Protein AF-L0E2D3-F1 (afdb_monomer_lite)

Organism: Thioalkalivibrio nitratireducens (strain DSM 14787 / UNIQEM 213 / ALEN2) (NCBI:txid1255043)

Foldseek 3Di:
DDKDFADQPDWWWWAAPQRKIKIAGDDLNPFFIWIFDCQPPQTDTHTDACPDPVVVVVSCCVPPVVNIDIDDPVVVVSGDDDDRIDDPVRGYPSPPPPPFAFCVVQVLLVVCQVVDDQVAQKKKWKWKDQQVPPPRPPPAQTEGDAMDSDPVVNVVVQVVQVVDPRMGIDIDIWGWHADPRTIDTPPPPDDPRYNDDPCNRSVRVSVVSD

Secondary structure (DSSP, 8-state):
---EEPP-SSEEEEE-TTS-EEEEESGGGSSEEEEES-GGGT---EEEPTTSHHHHHHHHHHHTS--SEEPPHHHHTTSPPPPSEE-TTTS-TTTS----EEGGG-HHHHHHHHHS-TT-EEEEEEEEEETTTTTSS-S-SEEEEEEESSHHHHHHHHHHHHHSTTEEEEEEEEEEEEETTEEE-TT----TTEE--HHHHHHHHHHHH-

pLDDT: mean 80.76, std 13.63, range [39.62, 96.81]

Radius of gyration: 20.55 Å; chains: 1; bounding box: 47×42×57 Å

Sequence (210 aa):
MSTGRLDLTDVEYWESDGGTIYACVGPKASDAMLRLSRAESGGAWEWLPLDGSVWNAAHQAMYRNDRWDQLEPERIAAFPPLPEQVSAGQRSAALRRREPMFASRFPLLAEQIRTGPATGLPVFAVLHEDTYESALGDGKFAYLHAVFLDPADAEKECARLSEAQWSRGHLRRMSVALERGQLLVPDHEREWFDRVTVEGVVGQLEKQLA

Structure (mmCIF, N/CA/C/O backbone):
data_AF-L0E2D3-F1
#
_entry.id   AF-L0E2D3-F1
#
loop_
_atom_site.group_PDB
_atom_site.id
_atom_site.type_symbol
_atom_site.label_atom_id
_atom_site.label_alt_id
_atom_site.label_comp_id
_atom_site.label_asym_id
_atom_site.label_entity_id
_atom_site.label_seq_id
_atom_site.pdbx_PDB_ins_code
_atom_site.Cartn_x
_atom_site.Cartn_y
_atom_site.Cartn_z
_atom_site.occupancy
_atom_site.B_iso_or_equiv
_atom_site.auth_seq_id
_atom_site.auth_comp_id
_atom_site.auth_asym_id
_atom_site.auth_atom_id
_atom_site.pdbx_PDB_model_num
ATOM 1 N N . MET A 1 1 ? 1.132 -25.496 -9.730 1.00 39.62 1 MET A N 1
ATOM 2 C CA . MET A 1 1 ? 1.493 -24.062 -9.664 1.00 39.62 1 MET A CA 1
ATOM 3 C C . MET A 1 1 ? 0.929 -23.404 -10.913 1.00 39.62 1 MET A C 1
ATOM 5 O O . MET A 1 1 ? 1.273 -23.849 -11.997 1.00 39.62 1 MET A O 1
ATOM 9 N N . SER A 1 2 ? -0.006 -22.458 -10.787 1.00 40.53 2 SER A N 1
ATOM 10 C CA . SER A 1 2 ? -0.650 -21.843 -11.958 1.00 40.53 2 SER A CA 1
ATOM 11 C C . SER A 1 2 ? 0.274 -20.782 -12.549 1.00 40.53 2 SER A C 1
ATOM 13 O O . SER A 1 2 ? 0.439 -19.712 -11.967 1.00 40.53 2 SER A O 1
ATOM 15 N N . THR A 1 3 ? 0.859 -21.063 -13.710 1.00 50.31 3 THR A N 1
ATOM 16 C CA . THR A 1 3 ? 1.264 -20.011 -14.647 1.00 50.31 3 THR A CA 1
ATOM 17 C C . THR A 1 3 ? 0.010 -19.249 -15.055 1.00 50.31 3 THR A C 1
ATOM 19 O O . THR A 1 3 ? -1.079 -19.829 -15.118 1.00 50.31 3 THR A O 1
ATOM 22 N N . GLY A 1 4 ? 0.117 -17.960 -15.334 1.00 58.72 4 GLY A N 1
ATOM 23 C CA . GLY A 1 4 ? -0.973 -17.307 -16.034 1.00 58.72 4 GLY A CA 1
ATOM 24 C C . GLY A 1 4 ? -0.481 -16.160 -16.885 1.00 58.72 4 GLY A C 1
ATOM 25 O O . GLY A 1 4 ? 0.572 -15.581 -16.620 1.00 58.72 4 GLY A O 1
ATOM 26 N N . ARG A 1 5 ? -1.237 -15.934 -17.951 1.00 66.25 5 ARG A N 1
ATOM 27 C CA . ARG A 1 5 ? -0.901 -15.041 -19.051 1.00 66.25 5 ARG A CA 1
ATOM 28 C C . ARG A 1 5 ? -1.086 -13.591 -18.615 1.00 66.25 5 ARG A C 1
ATOM 30 O O . ARG A 1 5 ? -2.003 -13.322 -17.835 1.00 66.25 5 ARG A O 1
ATOM 37 N N . LEU A 1 6 ? -0.212 -12.704 -19.076 1.00 66.31 6 LEU A N 1
ATOM 38 C CA . LEU A 1 6 ? -0.463 -11.268 -18.990 1.00 66.31 6 LEU A CA 1
ATOM 39 C C . LEU A 1 6 ? -1.368 -10.827 -20.122 1.00 66.31 6 LEU A C 1
ATOM 41 O O . LEU A 1 6 ? -1.321 -11.389 -21.219 1.00 66.31 6 LEU A O 1
ATOM 45 N N . ASP A 1 7 ? -2.150 -9.801 -19.833 1.00 71.81 7 ASP A N 1
ATOM 46 C CA . ASP A 1 7 ? -2.739 -8.988 -20.874 1.00 71.81 7 ASP A CA 1
ATOM 47 C C . ASP A 1 7 ? -1.687 -7.974 -21.337 1.00 71.81 7 ASP A C 1
ATOM 49 O O . ASP A 1 7 ? -1.194 -7.182 -20.539 1.00 71.81 7 ASP A O 1
ATOM 53 N N . LEU A 1 8 ? -1.274 -8.064 -22.600 1.00 78.00 8 LEU A N 1
ATOM 54 C CA . LEU A 1 8 ? -0.255 -7.190 -23.191 1.00 78.00 8 LEU A CA 1
ATOM 55 C C . LEU A 1 8 ? -0.884 -6.122 -24.097 1.00 78.00 8 LEU A C 1
ATOM 57 O O . LEU A 1 8 ? -0.193 -5.547 -24.934 1.00 78.00 8 LEU A O 1
ATOM 61 N N . THR A 1 9 ? -2.191 -5.873 -23.977 1.00 74.12 9 THR A N 1
ATOM 62 C CA . THR A 1 9 ? -2.861 -4.817 -24.750 1.00 74.12 9 THR A CA 1
ATOM 63 C C . THR A 1 9 ? -2.530 -3.412 -24.263 1.00 74.12 9 THR A C 1
ATOM 65 O O . THR A 1 9 ? -2.675 -2.469 -25.034 1.00 74.12 9 THR A O 1
ATOM 68 N N . ASP A 1 10 ? -2.110 -3.274 -23.005 1.00 81.19 10 ASP A N 1
ATOM 69 C CA . ASP A 1 10 ? -1.779 -1.997 -22.373 1.00 81.19 10 ASP A CA 1
ATOM 70 C C . ASP A 1 10 ? -0.350 -2.058 -21.826 1.00 81.19 10 ASP A C 1
ATOM 72 O O . ASP A 1 10 ? -0.099 -2.584 -20.736 1.00 81.19 10 ASP A O 1
ATOM 76 N N . VAL A 1 11 ? 0.605 -1.617 -22.649 1.00 89.06 11 VAL A N 1
ATOM 77 C CA . VAL A 1 11 ? 2.029 -1.618 -22.311 1.00 89.06 11 VAL A CA 1
ATOM 78 C C . VAL A 1 11 ? 2.640 -0.263 -22.628 1.00 89.06 11 VAL A C 1
ATOM 80 O O . VAL A 1 11 ? 2.665 0.173 -23.779 1.00 89.06 11 VAL A O 1
ATOM 83 N N . GLU A 1 12 ? 3.202 0.364 -21.604 1.00 93.25 12 GLU A N 1
ATOM 84 C CA . GLU A 1 12 ? 4.010 1.572 -21.727 1.00 93.25 12 GLU A CA 1
ATOM 85 C C . GLU A 1 12 ? 5.496 1.204 -21.699 1.00 93.25 12 GLU A C 1
ATOM 87 O O . GLU A 1 12 ? 5.911 0.300 -20.969 1.00 93.25 12 GLU A O 1
ATOM 92 N N . TYR A 1 13 ? 6.316 1.924 -22.462 1.00 93.75 13 TYR A N 1
ATOM 93 C CA . TYR A 1 13 ? 7.763 1.737 -22.464 1.00 93.75 13 TYR A CA 1
ATOM 94 C C . TYR A 1 13 ? 8.460 3.023 -22.049 1.00 93.75 13 TYR A C 1
ATOM 96 O O . TYR A 1 13 ? 8.110 4.094 -22.533 1.00 93.75 13 TYR A O 1
ATOM 104 N N . TRP A 1 14 ? 9.465 2.906 -21.189 1.00 94.06 14 TRP A N 1
ATOM 105 C CA . TRP A 1 14 ? 10.195 4.038 -20.619 1.00 94.06 14 TRP A CA 1
ATOM 106 C C . TRP A 1 14 ? 11.699 3.809 -20.731 1.00 94.06 14 TRP A C 1
ATOM 108 O O . TRP A 1 14 ? 12.162 2.672 -20.607 1.00 94.06 14 TRP A O 1
ATOM 118 N N . GLU A 1 15 ? 12.476 4.872 -20.925 1.00 91.69 15 GLU A N 1
ATOM 119 C CA . GLU A 1 15 ? 13.941 4.809 -20.933 1.00 91.69 15 GLU A CA 1
ATOM 120 C C . GLU A 1 15 ? 14.532 5.633 -19.791 1.00 91.69 15 GLU A C 1
ATOM 122 O O . GLU A 1 15 ? 14.288 6.827 -19.669 1.00 91.69 15 GLU A O 1
ATOM 127 N N . SER A 1 16 ? 15.335 4.986 -18.946 1.00 89.62 16 SER A N 1
ATOM 128 C CA . SER A 1 16 ? 16.093 5.698 -17.913 1.00 89.62 16 SER A CA 1
ATOM 129 C C . SER A 1 16 ? 17.251 6.505 -18.494 1.00 89.62 16 SER A C 1
ATOM 131 O O . SER A 1 16 ? 17.821 6.097 -19.503 1.00 89.62 16 SER A O 1
ATOM 133 N N . ASP A 1 17 ? 17.744 7.491 -17.742 1.00 83.44 17 ASP A N 1
ATOM 134 C CA . ASP A 1 17 ? 18.978 8.249 -18.038 1.00 83.44 17 ASP A CA 1
ATOM 135 C C . ASP A 1 17 ? 20.208 7.364 -18.339 1.00 83.44 17 ASP A C 1
ATOM 137 O O . ASP A 1 17 ? 21.146 7.773 -19.019 1.00 83.44 17 ASP A O 1
ATOM 141 N N . GLY A 1 18 ? 20.222 6.133 -17.814 1.00 83.06 18 GLY A N 1
ATOM 142 C CA . GLY A 1 18 ? 21.276 5.141 -18.036 1.00 83.06 18 GLY A CA 1
ATOM 143 C C . GLY A 1 18 ? 21.071 4.235 -19.256 1.00 83.06 18 GLY A C 1
ATOM 144 O O . GLY A 1 18 ? 21.786 3.241 -19.380 1.00 83.06 18 GLY A O 1
ATOM 145 N N . GLY A 1 19 ? 20.069 4.496 -20.104 1.00 86.19 19 GLY A N 1
ATOM 146 C CA . GLY A 1 19 ? 19.747 3.695 -21.295 1.00 86.19 19 GLY A CA 1
ATOM 147 C C . GLY A 1 19 ? 19.124 2.323 -21.002 1.00 86.19 19 GLY A C 1
ATOM 148 O O . GLY A 1 19 ? 19.114 1.438 -21.858 1.00 86.19 19 GLY A O 1
ATOM 149 N N . THR A 1 20 ? 18.648 2.088 -19.773 1.00 90.44 20 THR A N 1
ATOM 150 C CA . THR A 1 20 ? 17.832 0.902 -19.459 1.00 90.44 20 THR A CA 1
ATOM 151 C C . THR A 1 20 ? 16.396 1.140 -19.897 1.00 90.44 20 THR A C 1
ATOM 153 O O . THR A 1 20 ? 15.811 2.165 -19.547 1.00 90.44 20 THR A O 1
ATOM 156 N N . ILE A 1 21 ? 15.831 0.169 -20.612 1.00 92.88 21 ILE A N 1
ATOM 157 C CA . ILE A 1 21 ? 14.441 0.208 -21.063 1.00 92.88 21 ILE A CA 1
ATOM 158 C C . ILE A 1 21 ? 13.569 -0.532 -20.055 1.00 92.88 21 ILE A C 1
ATOM 160 O O . ILE A 1 21 ? 13.944 -1.606 -19.579 1.00 92.88 21 ILE A O 1
ATOM 164 N N . TYR A 1 22 ? 12.399 0.016 -19.758 1.00 93.44 22 TYR A N 1
ATOM 165 C CA . TYR A 1 22 ? 11.385 -0.602 -18.919 1.00 93.44 22 TYR A CA 1
ATOM 166 C C . TYR A 1 22 ? 10.111 -0.806 -19.724 1.00 93.44 22 TYR A C 1
ATOM 168 O O . TYR A 1 22 ? 9.706 0.084 -20.461 1.00 93.44 22 TYR A O 1
ATOM 176 N N . ALA A 1 23 ? 9.492 -1.972 -19.573 1.00 92.75 23 ALA A N 1
ATOM 177 C CA . ALA A 1 23 ? 8.154 -2.260 -20.065 1.00 92.75 23 ALA A CA 1
ATOM 178 C C . ALA A 1 23 ? 7.202 -2.361 -18.873 1.00 92.75 23 ALA A C 1
ATOM 180 O O . ALA A 1 23 ? 7.420 -3.165 -17.962 1.00 92.75 23 ALA A O 1
ATOM 181 N N . CYS A 1 24 ? 6.161 -1.543 -18.884 1.00 90.69 24 CYS A N 1
ATOM 182 C CA . CYS A 1 24 ? 5.185 -1.371 -17.821 1.00 90.69 24 CYS A CA 1
ATOM 183 C C . CYS A 1 24 ? 3.845 -1.914 -18.306 1.00 90.69 24 CYS A C 1
ATOM 185 O O . CYS A 1 24 ? 3.266 -1.369 -19.238 1.00 90.69 24 CYS A O 1
ATOM 187 N N . VAL A 1 25 ? 3.380 -3.007 -17.704 1.00 85.38 25 VAL A N 1
ATOM 188 C CA . VAL A 1 25 ? 2.164 -3.711 -18.125 1.00 85.38 25 VAL A CA 1
ATOM 189 C C . VAL A 1 25 ? 1.000 -3.321 -17.222 1.00 85.38 25 VAL A C 1
ATOM 191 O O . VAL A 1 25 ? 1.120 -3.372 -15.989 1.00 85.38 25 VAL A O 1
ATOM 194 N N . GLY A 1 26 ? -0.115 -2.964 -17.855 1.00 78.06 26 GLY A N 1
ATOM 195 C CA . GLY A 1 26 ? -1.313 -2.449 -17.209 1.00 78.06 26 GLY A CA 1
ATOM 196 C C . GLY A 1 26 ? -1.132 -1.019 -16.684 1.00 78.06 26 GLY A C 1
ATOM 197 O O . GLY A 1 26 ? -0.015 -0.484 -16.669 1.00 78.06 26 GLY A O 1
ATOM 198 N N . PRO A 1 27 ? -2.211 -0.396 -16.178 1.00 76.19 27 PRO A N 1
ATOM 199 C CA . PRO A 1 27 ? -2.188 0.994 -15.743 1.00 76.19 27 PRO A CA 1
ATOM 200 C C . PRO A 1 27 ? -1.066 1.249 -14.734 1.00 76.19 27 PRO A C 1
ATOM 202 O O . PRO A 1 27 ? -1.056 0.660 -13.646 1.00 76.19 27 PRO A O 1
ATOM 205 N N . LYS A 1 28 ? -0.110 2.110 -15.107 1.00 78.56 28 LYS A N 1
ATOM 206 C CA . LYS A 1 28 ? 1.065 2.479 -14.298 1.00 78.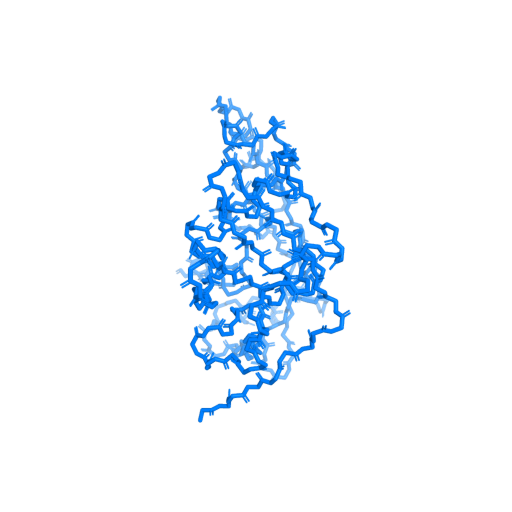56 28 LYS A CA 1
ATOM 207 C C . LYS A 1 28 ? 1.857 1.281 -13.750 1.00 78.56 28 LYS A C 1
ATOM 209 O O . LYS A 1 28 ? 2.263 1.291 -12.582 1.00 78.56 28 LYS A O 1
ATOM 214 N N . ALA A 1 29 ? 2.053 0.246 -14.569 1.00 82.12 29 ALA A N 1
ATOM 215 C CA . ALA A 1 29 ? 2.789 -0.976 -14.224 1.00 82.12 29 ALA A CA 1
ATOM 216 C C . ALA A 1 29 ? 2.180 -1.801 -13.068 1.00 82.12 29 ALA A C 1
ATOM 218 O O . ALA A 1 29 ? 2.903 -2.496 -12.345 1.00 82.12 29 ALA A O 1
ATOM 219 N N . SER A 1 30 ? 0.864 -1.701 -12.854 1.00 74.25 30 SER A N 1
ATOM 220 C CA . SER A 1 30 ? 0.158 -2.394 -11.763 1.00 74.25 30 SER A CA 1
ATOM 221 C C . SER A 1 30 ? 0.176 -3.921 -11.891 1.00 74.25 30 SER A C 1
ATOM 223 O O . SER A 1 30 ? 0.206 -4.620 -10.870 1.00 74.25 30 SER A O 1
ATOM 225 N N . ASP A 1 31 ? 0.225 -4.442 -13.118 1.00 74.12 31 ASP A N 1
ATOM 226 C CA . ASP A 1 31 ? 0.276 -5.882 -13.366 1.00 74.12 31 ASP A CA 1
ATOM 227 C C . ASP A 1 31 ? 1.711 -6.405 -13.370 1.00 74.12 31 ASP A C 1
ATOM 229 O O . ASP A 1 31 ? 2.000 -7.456 -12.782 1.00 74.12 31 ASP A O 1
ATOM 233 N N . ALA A 1 32 ? 2.621 -5.667 -14.012 1.00 80.94 32 ALA A N 1
ATOM 234 C CA . ALA A 1 32 ? 4.025 -6.032 -14.106 1.00 80.94 32 ALA A CA 1
ATOM 235 C C . ALA A 1 32 ? 4.939 -4.884 -14.553 1.00 80.94 32 ALA A C 1
ATOM 237 O O . ALA A 1 32 ? 4.528 -3.964 -15.254 1.00 80.94 32 ALA A O 1
ATOM 238 N N . MET A 1 33 ? 6.227 -5.015 -14.220 1.00 88.06 33 MET A N 1
ATOM 239 C CA . MET A 1 33 ? 7.303 -4.241 -14.834 1.00 88.06 33 MET A CA 1
ATOM 240 C C . MET A 1 33 ? 8.465 -5.164 -15.198 1.00 88.06 33 MET A C 1
ATOM 242 O O . MET A 1 33 ? 8.859 -6.031 -14.410 1.00 88.06 33 MET A O 1
ATOM 246 N N . LEU A 1 34 ? 9.021 -4.966 -16.386 1.00 90.81 34 LEU A N 1
ATOM 247 C CA . LEU A 1 34 ? 10.195 -5.674 -16.871 1.00 90.81 34 LEU A CA 1
ATOM 248 C C . LEU A 1 34 ? 11.276 -4.663 -17.229 1.00 90.81 34 LEU A C 1
ATOM 250 O O . LEU A 1 34 ? 10.961 -3.577 -17.704 1.00 90.81 34 LEU A O 1
ATOM 254 N N . ARG A 1 35 ? 12.544 -5.028 -17.040 1.00 91.75 35 ARG A N 1
ATOM 255 C CA . ARG A 1 35 ? 13.681 -4.243 -17.525 1.00 91.75 35 ARG A CA 1
ATOM 256 C C . ARG A 1 35 ? 14.421 -4.966 -18.638 1.00 91.75 35 ARG A C 1
ATOM 258 O O . ARG A 1 35 ? 14.541 -6.189 -18.622 1.00 91.75 35 ARG A O 1
ATOM 265 N N . LEU A 1 36 ? 14.981 -4.191 -19.550 1.00 91.44 36 LEU A N 1
ATOM 266 C CA . LEU A 1 36 ? 15.904 -4.632 -20.580 1.00 91.44 36 LEU A CA 1
ATOM 267 C C . LEU A 1 36 ? 17.180 -3.800 -20.451 1.00 91.44 36 LEU A C 1
ATOM 269 O O . LEU A 1 36 ? 17.236 -2.627 -20.827 1.00 91.44 36 LEU A O 1
ATOM 273 N N . SER A 1 37 ? 18.219 -4.409 -19.886 1.00 77.69 37 SER A N 1
ATOM 274 C CA . SER A 1 37 ? 19.542 -3.793 -19.803 1.00 77.69 37 SER A CA 1
ATOM 275 C C . SER A 1 37 ? 20.286 -4.013 -21.124 1.00 77.69 37 SER A C 1
ATOM 277 O O . SER A 1 37 ? 20.516 -5.156 -21.510 1.00 77.69 37 SER A O 1
ATOM 279 N N . ARG A 1 38 ? 20.685 -2.918 -21.791 1.00 67.25 38 ARG A N 1
ATOM 280 C CA . ARG A 1 38 ? 21.387 -2.892 -23.096 1.00 67.25 38 ARG A CA 1
ATOM 281 C C . ARG A 1 38 ? 20.563 -3.459 -24.261 1.00 67.25 38 ARG A C 1
ATOM 283 O O . ARG A 1 38 ? 20.853 -4.532 -24.791 1.00 67.25 38 ARG A O 1
ATOM 290 N N . ALA A 1 39 ? 19.564 -2.688 -24.693 1.00 58.84 39 ALA A N 1
ATOM 291 C CA . ALA A 1 39 ? 18.700 -3.028 -25.826 1.00 58.84 39 ALA A CA 1
ATOM 292 C C . ALA A 1 39 ? 19.471 -3.306 -27.137 1.00 58.84 39 ALA A C 1
ATOM 294 O O . ALA A 1 39 ? 19.071 -4.170 -27.910 1.00 58.84 39 ALA A O 1
ATOM 295 N N . GLU A 1 40 ? 20.619 -2.655 -27.355 1.00 57.62 40 GLU A N 1
ATOM 296 C CA . GLU A 1 40 ? 21.405 -2.768 -28.595 1.00 57.62 40 GLU A CA 1
ATOM 297 C C . GLU A 1 40 ? 22.174 -4.096 -28.756 1.00 57.62 40 GLU A C 1
ATOM 299 O O . GLU A 1 40 ? 22.704 -4.372 -29.828 1.00 57.62 40 GLU A O 1
ATOM 304 N N . SER A 1 41 ? 22.265 -4.936 -27.713 1.00 54.47 41 SER A N 1
ATOM 305 C CA . SER A 1 41 ? 23.123 -6.140 -27.710 1.00 54.47 41 SER A CA 1
ATOM 306 C C . SER A 1 41 ? 22.366 -7.474 -27.672 1.00 54.47 41 SER A C 1
ATOM 308 O O . SER A 1 41 ? 22.974 -8.503 -27.382 1.00 54.47 41 SER A O 1
ATOM 310 N N . GLY A 1 42 ? 21.052 -7.481 -27.922 1.00 61.88 42 GLY A N 1
ATOM 311 C CA . GLY A 1 42 ? 20.240 -8.702 -27.814 1.00 61.88 42 GLY A CA 1
ATOM 312 C C . GLY A 1 42 ? 19.952 -9.117 -26.366 1.00 61.88 42 GLY A C 1
ATOM 313 O O . GLY A 1 42 ? 19.945 -10.307 -26.051 1.00 61.88 42 GLY A O 1
ATOM 314 N N . GLY A 1 43 ? 19.758 -8.139 -25.473 1.00 72.44 43 GLY A N 1
ATOM 315 C CA . GLY A 1 43 ? 19.373 -8.385 -24.082 1.00 72.44 43 GLY A CA 1
ATOM 316 C C . GLY A 1 43 ? 18.047 -9.147 -23.954 1.00 72.44 43 GLY A C 1
ATOM 317 O O . GLY A 1 43 ? 17.235 -9.174 -24.876 1.00 72.44 43 GLY A O 1
ATOM 318 N N . ALA A 1 44 ? 17.816 -9.758 -22.793 1.00 84.00 44 ALA A N 1
ATOM 319 C CA . ALA A 1 44 ? 16.553 -10.414 -22.461 1.00 84.00 44 ALA A CA 1
ATOM 320 C C . ALA A 1 44 ? 15.768 -9.579 -21.445 1.00 84.00 44 ALA A C 1
ATOM 322 O O . ALA A 1 44 ? 16.359 -8.927 -20.583 1.00 84.00 44 ALA A O 1
ATOM 323 N N . TRP A 1 45 ? 14.439 -9.634 -21.529 1.00 88.50 45 TRP A N 1
ATOM 324 C CA . TRP A 1 45 ? 13.568 -9.032 -20.526 1.00 88.50 45 TRP A CA 1
ATOM 325 C C . TRP A 1 45 ? 13.732 -9.727 -19.174 1.00 88.50 45 TRP A C 1
ATOM 327 O O . TRP A 1 45 ? 13.588 -10.945 -19.060 1.00 88.50 45 TRP A O 1
ATOM 337 N N . GLU A 1 46 ? 13.986 -8.933 -18.139 1.00 87.94 46 GLU A N 1
ATOM 338 C CA . GLU A 1 46 ? 14.064 -9.375 -16.753 1.00 87.94 46 GLU A CA 1
ATOM 339 C C . GLU A 1 46 ? 12.873 -8.836 -15.962 1.00 87.94 46 GLU A C 1
ATOM 341 O O . GLU A 1 46 ? 12.578 -7.642 -15.984 1.00 87.94 46 GLU A O 1
ATOM 346 N N . TRP A 1 47 ? 12.206 -9.717 -15.224 1.00 85.00 47 TRP A N 1
ATOM 347 C CA . TRP A 1 47 ? 11.095 -9.350 -14.353 1.00 85.00 47 TRP A CA 1
ATOM 348 C C . TRP A 1 47 ? 11.570 -8.582 -13.128 1.00 85.00 47 TRP A C 1
ATOM 350 O O . TRP A 1 47 ? 12.457 -9.046 -12.409 1.00 85.00 47 TRP A O 1
ATOM 360 N N . LEU A 1 48 ? 10.907 -7.467 -12.835 1.00 83.25 48 LEU A N 1
ATOM 361 C CA . LEU A 1 48 ? 11.122 -6.728 -11.601 1.00 83.25 48 LEU A CA 1
ATOM 362 C C . LEU A 1 48 ? 10.052 -7.101 -10.565 1.00 83.25 48 LEU A C 1
ATOM 364 O O . LEU A 1 48 ? 8.861 -6.928 -10.831 1.00 83.25 48 LEU A O 1
ATOM 368 N N . PRO A 1 49 ? 10.443 -7.590 -9.373 1.00 74.94 49 PRO A N 1
ATOM 369 C CA . PRO A 1 49 ? 9.503 -7.796 -8.276 1.00 74.94 49 PRO A CA 1
ATOM 370 C C . PRO A 1 49 ? 8.843 -6.470 -7.879 1.00 74.94 49 PRO A C 1
ATOM 372 O O . PRO A 1 49 ? 9.556 -5.507 -7.609 1.00 74.94 49 PRO A O 1
ATOM 375 N N . LEU A 1 50 ? 7.505 -6.414 -7.810 1.00 70.31 50 LEU A N 1
ATOM 376 C CA . LEU A 1 50 ? 6.751 -5.186 -7.478 1.00 70.31 50 LEU A CA 1
ATOM 377 C C . LEU A 1 50 ? 7.083 -4.599 -6.089 1.00 70.31 50 LEU A C 1
ATOM 379 O O . LEU A 1 50 ? 6.851 -3.423 -5.817 1.00 70.31 50 LEU A O 1
ATOM 383 N N . ASP A 1 51 ? 7.596 -5.421 -5.180 1.00 64.38 51 ASP A N 1
ATOM 384 C CA . ASP A 1 51 ? 8.074 -5.043 -3.849 1.00 64.38 51 ASP A CA 1
ATOM 385 C C . ASP A 1 51 ? 9.597 -4.834 -3.788 1.00 64.38 51 ASP A C 1
ATOM 387 O O . ASP A 1 51 ? 10.135 -4.471 -2.742 1.00 64.38 51 ASP A O 1
ATOM 391 N N . GLY A 1 52 ? 10.297 -5.023 -4.906 1.00 67.31 52 GLY A N 1
ATOM 392 C CA . GLY A 1 52 ? 11.735 -4.838 -5.012 1.00 67.31 52 GLY A CA 1
ATOM 393 C C . GLY A 1 52 ? 12.138 -3.365 -5.051 1.00 67.31 52 GLY A C 1
ATOM 394 O O . GLY A 1 52 ? 11.458 -2.519 -5.636 1.00 67.31 52 GLY A O 1
ATOM 395 N N . SER A 1 53 ? 13.310 -3.061 -4.490 1.00 73.25 53 SER A N 1
ATOM 396 C CA . SER A 1 53 ? 13.882 -1.708 -4.485 1.00 73.25 53 SER A CA 1
ATOM 397 C C . SER A 1 53 ? 14.056 -1.127 -5.894 1.00 73.25 53 SER A C 1
ATOM 399 O O . SER A 1 53 ? 13.802 0.056 -6.103 1.00 73.25 53 SER A O 1
ATOM 401 N N . VAL A 1 54 ? 14.424 -1.961 -6.874 1.00 81.56 54 VAL A N 1
ATOM 402 C CA . VAL A 1 54 ? 14.594 -1.549 -8.279 1.00 81.56 54 VAL A CA 1
ATOM 403 C C . VAL A 1 54 ? 13.263 -1.161 -8.918 1.00 81.56 54 VAL A C 1
ATOM 405 O O . VAL A 1 54 ? 13.190 -0.125 -9.572 1.00 81.56 54 VAL A O 1
ATOM 408 N N . TRP A 1 55 ? 12.209 -1.957 -8.706 1.00 86.06 55 TRP A N 1
ATOM 409 C CA . TRP A 1 55 ? 10.868 -1.626 -9.192 1.00 86.06 55 TRP A CA 1
ATOM 410 C C . TRP A 1 55 ? 10.401 -0.302 -8.600 1.00 86.06 55 TRP A C 1
ATOM 412 O O . TRP A 1 55 ? 9.942 0.570 -9.326 1.00 86.06 55 TRP A O 1
ATOM 422 N N . ASN A 1 56 ? 10.589 -0.122 -7.289 1.00 79.12 56 ASN A N 1
ATOM 423 C CA . ASN A 1 56 ? 10.165 1.086 -6.594 1.00 79.12 56 ASN A CA 1
ATOM 424 C C . ASN A 1 56 ? 10.895 2.332 -7.113 1.00 79.12 56 ASN A C 1
ATOM 426 O O . ASN A 1 56 ? 10.253 3.338 -7.396 1.00 79.12 56 ASN A O 1
ATOM 430 N N . ALA A 1 57 ? 12.215 2.251 -7.295 1.00 81.31 57 ALA A N 1
ATOM 431 C CA . ALA A 1 57 ? 13.005 3.351 -7.841 1.00 81.31 57 ALA A CA 1
ATOM 432 C C . ALA A 1 57 ? 12.591 3.705 -9.280 1.00 81.31 57 ALA A C 1
ATOM 434 O O . ALA A 1 57 ? 12.432 4.880 -9.605 1.00 81.31 57 ALA A O 1
ATOM 435 N N . ALA A 1 58 ? 12.376 2.696 -10.129 1.00 87.00 58 ALA A N 1
ATOM 436 C CA . ALA A 1 58 ? 11.946 2.883 -11.511 1.00 87.00 58 ALA A CA 1
ATOM 437 C C . ALA A 1 58 ? 10.529 3.481 -11.592 1.00 87.00 58 ALA A C 1
ATOM 439 O O . ALA A 1 58 ? 10.310 4.471 -12.284 1.00 87.00 58 ALA A O 1
ATOM 440 N N . HIS A 1 59 ? 9.587 2.942 -10.813 1.00 86.31 59 HIS A N 1
ATOM 441 C CA . HIS A 1 59 ? 8.208 3.432 -10.728 1.00 86.31 59 HIS A CA 1
ATOM 442 C C . HIS A 1 59 ? 8.145 4.893 -10.267 1.00 86.31 59 HIS A C 1
ATOM 444 O O . HIS A 1 59 ? 7.426 5.702 -10.851 1.00 86.31 59 HIS A O 1
ATOM 450 N N . GLN A 1 60 ? 8.961 5.255 -9.271 1.00 78.62 60 GLN A N 1
ATOM 451 C CA . GLN A 1 60 ? 9.111 6.638 -8.814 1.00 78.62 60 GLN A CA 1
ATOM 452 C C . GLN A 1 60 ? 9.695 7.554 -9.897 1.00 78.62 60 GLN A C 1
ATOM 454 O O . GLN A 1 60 ? 9.232 8.682 -10.062 1.00 78.62 60 GLN A O 1
ATOM 459 N N . 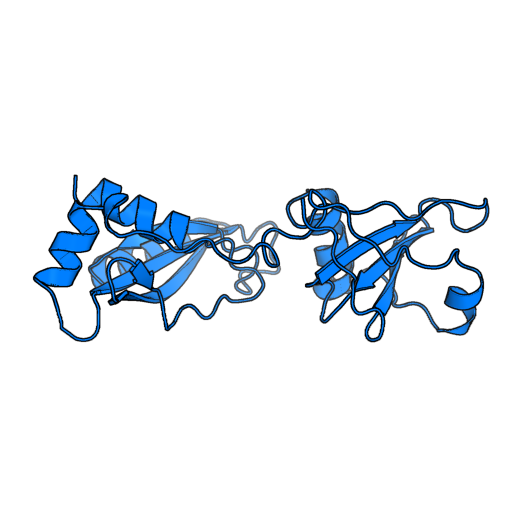ALA A 1 61 ? 10.715 7.102 -10.626 1.00 83.44 61 ALA A N 1
ATOM 460 C CA . ALA A 1 61 ? 11.335 7.910 -11.668 1.00 83.44 61 ALA A CA 1
ATOM 461 C C . ALA A 1 61 ? 10.351 8.248 -12.802 1.00 83.44 61 ALA A C 1
ATOM 463 O O . ALA A 1 61 ? 10.298 9.407 -13.206 1.00 83.44 61 ALA A O 1
ATOM 464 N N . MET A 1 62 ? 9.547 7.273 -13.242 1.00 87.38 62 MET A N 1
ATOM 465 C CA . MET A 1 62 ? 8.583 7.433 -14.340 1.00 87.38 62 MET A CA 1
ATOM 466 C C . MET A 1 62 ? 7.337 8.216 -13.922 1.00 87.38 62 MET A C 1
ATOM 468 O O . MET A 1 62 ? 7.018 9.235 -14.511 1.00 87.38 62 MET A O 1
ATOM 472 N N . TYR A 1 63 ? 6.620 7.749 -12.894 1.00 83.44 63 TYR A N 1
ATOM 473 C CA . TYR A 1 63 ? 5.240 8.188 -12.641 1.00 83.44 63 TYR A CA 1
ATOM 474 C C . TYR A 1 63 ? 5.099 9.270 -11.571 1.00 83.44 63 TYR A C 1
ATOM 476 O O . TYR A 1 63 ? 3.980 9.697 -11.264 1.00 83.44 63 TYR A O 1
ATOM 484 N N . ARG A 1 64 ? 6.203 9.643 -10.920 1.00 72.69 64 ARG A N 1
ATOM 485 C CA . ARG A 1 64 ? 6.205 10.639 -9.841 1.00 72.69 64 ARG A CA 1
ATOM 486 C C . ARG A 1 64 ? 7.116 11.812 -10.144 1.00 72.69 64 ARG A C 1
ATOM 488 O O . ARG A 1 64 ? 6.731 12.944 -9.879 1.00 72.69 64 ARG A O 1
ATOM 495 N N . ASN A 1 65 ? 8.335 11.519 -10.580 1.00 75.56 65 ASN A N 1
ATOM 496 C CA . ASN A 1 65 ? 9.366 12.535 -10.736 1.00 75.56 65 ASN A CA 1
ATOM 497 C C . ASN A 1 65 ? 9.496 13.024 -12.182 1.00 75.56 65 ASN A C 1
ATOM 499 O O . ASN A 1 65 ? 10.329 13.899 -12.410 1.00 75.56 65 ASN A O 1
ATOM 503 N N . ASP A 1 66 ? 8.741 12.430 -13.115 1.00 77.31 66 ASP A N 1
ATOM 504 C CA . ASP A 1 66 ? 8.773 12.706 -14.556 1.00 77.31 66 ASP A CA 1
ATOM 505 C C . ASP A 1 66 ? 10.214 12.795 -15.088 1.00 77.31 66 ASP A C 1
ATOM 507 O O . ASP A 1 66 ? 10.573 13.687 -15.854 1.00 77.31 66 ASP A O 1
ATOM 511 N N . ARG A 1 67 ? 11.087 11.907 -14.589 1.00 76.00 67 ARG A N 1
ATOM 512 C CA . ARG A 1 67 ? 12.525 11.943 -14.898 1.00 76.00 67 ARG A CA 1
ATOM 513 C C . ARG A 1 67 ? 12.854 11.311 -16.234 1.00 76.00 67 ARG A C 1
ATOM 515 O O . ARG A 1 67 ? 13.899 11.617 -16.789 1.00 76.00 67 ARG A O 1
ATOM 522 N N . TRP A 1 68 ? 12.028 10.372 -16.668 1.00 84.94 68 TRP A N 1
ATOM 523 C CA . TRP A 1 68 ? 12.291 9.510 -17.809 1.00 84.94 68 TRP A CA 1
ATOM 524 C C . TRP A 1 68 ? 11.231 9.747 -18.864 1.00 84.94 68 TRP A C 1
ATOM 526 O O . TRP A 1 68 ? 10.073 9.969 -18.525 1.00 84.94 68 TRP A O 1
ATOM 536 N N . ASP A 1 69 ? 11.630 9.665 -20.126 1.00 83.56 69 ASP A N 1
ATOM 537 C CA . ASP A 1 69 ? 10.718 9.846 -21.244 1.00 83.56 69 ASP A CA 1
ATOM 538 C C . ASP A 1 69 ? 10.035 8.521 -21.598 1.00 83.56 69 ASP A C 1
ATOM 540 O O . ASP A 1 69 ? 10.648 7.442 -21.589 1.00 83.56 69 ASP A O 1
ATOM 544 N N . GLN A 1 70 ? 8.749 8.614 -21.931 1.00 91.75 70 GLN A N 1
ATOM 545 C CA . GLN A 1 70 ? 8.023 7.512 -22.545 1.00 91.75 70 GLN A CA 1
ATOM 546 C C . GLN A 1 70 ? 8.511 7.339 -23.990 1.00 91.75 70 GLN A C 1
ATOM 548 O O . GLN A 1 70 ? 8.733 8.309 -24.712 1.00 91.75 70 GLN A O 1
ATOM 553 N N . LEU A 1 71 ? 8.706 6.093 -24.412 1.00 90.06 71 LEU A N 1
ATOM 554 C CA . LEU A 1 71 ? 9.236 5.771 -25.730 1.00 90.06 71 LEU A CA 1
ATOM 555 C C . LEU A 1 71 ? 8.143 5.719 -26.794 1.00 90.06 71 LEU A C 1
ATOM 557 O O . LEU A 1 71 ? 7.090 5.113 -26.598 1.00 90.06 71 LEU A O 1
ATOM 561 N N . GLU A 1 72 ? 8.468 6.273 -27.960 1.00 87.19 72 GLU A N 1
ATOM 562 C CA . GLU A 1 72 ? 7.621 6.219 -29.149 1.00 87.19 72 GLU A CA 1
ATOM 563 C C . GLU A 1 72 ? 7.574 4.802 -29.770 1.00 87.19 72 GLU A C 1
ATOM 565 O O . GLU A 1 72 ? 8.579 4.070 -29.729 1.00 87.19 72 GLU A O 1
ATOM 570 N N . PRO A 1 73 ? 6.447 4.408 -30.401 1.00 83.25 73 PRO A N 1
ATOM 571 C CA . PRO A 1 73 ? 6.245 3.087 -31.013 1.00 83.25 73 PRO A CA 1
ATOM 572 C C . PRO A 1 73 ? 7.366 2.623 -31.949 1.00 83.25 73 PRO A C 1
ATOM 574 O O . PRO A 1 73 ? 7.725 1.443 -31.963 1.00 83.25 73 PRO A O 1
ATOM 577 N N . GLU A 1 74 ? 7.959 3.535 -32.717 1.00 83.25 74 GLU A N 1
ATOM 578 C CA . GLU A 1 74 ? 8.996 3.220 -33.701 1.00 83.25 74 GLU A CA 1
ATOM 579 C C . GLU A 1 74 ? 10.278 2.710 -33.038 1.00 83.25 74 GLU A C 1
ATOM 581 O O . GLU A 1 74 ? 10.957 1.840 -33.587 1.00 83.25 74 GLU A O 1
ATOM 586 N N . ARG A 1 75 ? 10.603 3.210 -31.839 1.00 82.12 75 ARG A N 1
ATOM 587 C CA . ARG A 1 75 ? 11.756 2.725 -31.069 1.00 82.12 75 ARG A CA 1
ATOM 588 C C . ARG A 1 75 ? 11.495 1.363 -30.444 1.00 82.12 75 ARG A C 1
ATOM 590 O O . ARG A 1 75 ? 12.421 0.564 -30.322 1.00 82.12 75 ARG A O 1
ATOM 597 N N . ILE A 1 76 ? 10.242 1.090 -30.091 1.00 83.88 76 ILE A N 1
ATOM 598 C CA . ILE A 1 76 ? 9.827 -0.159 -29.448 1.00 83.88 76 ILE A CA 1
ATOM 599 C C . ILE A 1 76 ? 9.964 -1.351 -30.403 1.00 83.88 76 ILE A C 1
ATOM 601 O O . ILE A 1 76 ? 10.331 -2.444 -29.972 1.00 83.88 76 ILE A O 1
ATOM 605 N N . ALA A 1 77 ? 9.750 -1.146 -31.707 1.00 81.50 77 ALA A N 1
ATOM 606 C CA . ALA A 1 77 ? 9.813 -2.204 -32.720 1.00 81.50 77 ALA A CA 1
ATOM 607 C C . ALA A 1 77 ? 11.174 -2.929 -32.806 1.00 81.50 77 ALA A C 1
ATOM 609 O O . ALA A 1 77 ? 11.243 -4.045 -33.319 1.00 81.50 77 ALA A O 1
ATOM 610 N N . ALA A 1 78 ? 12.251 -2.312 -32.309 1.00 82.50 78 ALA A N 1
ATOM 611 C CA . ALA A 1 78 ? 13.591 -2.897 -32.288 1.00 82.50 78 ALA A CA 1
ATOM 612 C C . ALA A 1 78 ? 13.848 -3.819 -31.078 1.00 82.50 78 ALA A C 1
ATOM 614 O O . ALA A 1 78 ? 14.874 -4.500 -31.035 1.00 82.50 78 ALA A O 1
ATOM 615 N N . PHE A 1 79 ? 12.958 -3.835 -30.083 1.00 86.50 79 PHE A N 1
ATOM 616 C CA . PHE A 1 79 ? 13.151 -4.598 -28.852 1.00 86.50 79 PHE A CA 1
ATOM 617 C C . PHE A 1 79 ? 12.705 -6.059 -28.995 1.00 86.50 79 PHE A C 1
ATOM 619 O O . PHE A 1 79 ? 11.823 -6.376 -29.797 1.00 86.50 79 PHE A O 1
ATOM 626 N N . PRO A 1 80 ? 13.287 -6.981 -28.203 1.00 88.50 80 PRO A N 1
ATOM 627 C CA . PRO A 1 80 ? 12.784 -8.347 -28.127 1.00 88.50 80 PRO A CA 1
ATOM 628 C C . PRO A 1 80 ? 11.306 -8.360 -27.694 1.00 88.50 80 PRO A C 1
ATOM 630 O O . PRO A 1 80 ? 10.890 -7.503 -26.908 1.00 88.50 80 PRO A O 1
ATOM 633 N N . PRO 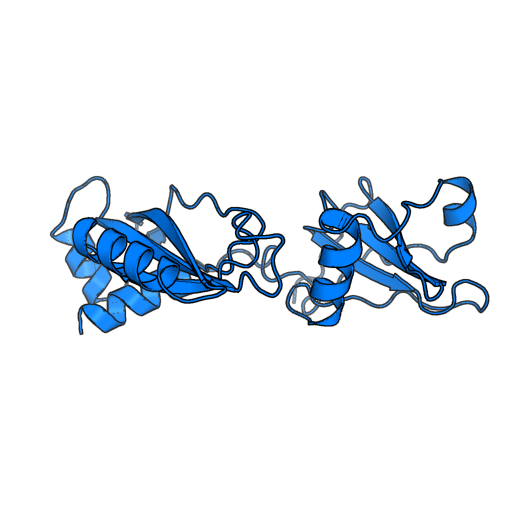A 1 81 ? 10.504 -9.340 -28.147 1.00 87.38 81 PRO A N 1
ATOM 634 C CA . PRO A 1 81 ? 9.112 -9.453 -27.727 1.00 87.38 81 PRO A CA 1
ATOM 635 C C . PRO A 1 81 ? 9.017 -9.680 -26.216 1.00 87.38 81 PRO A C 1
ATOM 637 O O . PRO A 1 81 ? 9.863 -10.354 -25.617 1.00 87.38 81 PRO A O 1
ATOM 640 N N . LEU A 1 82 ? 7.971 -9.132 -25.597 1.00 86.62 82 LEU A N 1
ATOM 641 C CA . LEU A 1 82 ? 7.729 -9.348 -24.177 1.00 86.62 82 LEU A CA 1
ATOM 642 C C . LEU A 1 82 ? 7.363 -10.812 -23.897 1.00 86.62 82 LEU A C 1
ATOM 644 O O . LEU A 1 82 ? 6.611 -11.425 -24.659 1.00 86.62 82 LEU A O 1
ATOM 648 N N . PRO A 1 83 ? 7.853 -11.390 -22.790 1.00 83.56 83 PRO A N 1
ATOM 649 C CA . PRO A 1 83 ? 7.425 -12.712 -22.363 1.00 83.56 83 PRO A CA 1
ATOM 650 C C . PRO A 1 83 ? 5.944 -12.697 -21.946 1.00 83.56 83 PRO A C 1
ATOM 652 O O . PRO A 1 83 ? 5.561 -12.029 -20.990 1.00 83.56 83 PRO A O 1
ATOM 655 N N . GLU A 1 84 ? 5.108 -13.493 -22.619 1.00 75.94 84 GLU A N 1
ATOM 656 C CA . GLU A 1 84 ? 3.668 -13.609 -22.309 1.00 75.94 84 GLU A CA 1
ATOM 657 C C . GLU A 1 84 ? 3.373 -14.362 -20.999 1.00 75.94 84 GLU A C 1
ATOM 659 O O . GLU A 1 84 ? 2.255 -14.320 -20.471 1.00 75.94 84 GLU A O 1
ATOM 664 N N . GLN A 1 85 ? 4.358 -15.108 -20.494 1.00 70.00 85 GLN A N 1
ATOM 665 C CA . GLN A 1 85 ? 4.229 -15.940 -19.304 1.00 70.00 85 GLN A CA 1
ATOM 666 C C . GLN A 1 85 ? 5.008 -15.344 -18.139 1.00 70.00 85 GLN A C 1
ATOM 668 O O . GLN A 1 85 ? 6.224 -15.173 -18.202 1.00 70.00 85 GLN A O 1
ATOM 673 N N . VAL A 1 86 ? 4.299 -15.125 -17.036 1.00 65.12 86 VAL A N 1
ATOM 674 C CA . VAL A 1 86 ? 4.895 -14.773 -15.747 1.00 65.12 86 VAL A CA 1
ATOM 675 C C . VAL A 1 86 ? 5.045 -16.050 -14.936 1.00 65.12 86 VAL A C 1
ATOM 677 O O . VAL A 1 86 ? 4.076 -16.807 -14.780 1.00 65.12 86 VAL A O 1
ATOM 680 N N . SER A 1 87 ? 6.234 -16.309 -14.389 1.00 58.06 87 SER A N 1
ATOM 681 C CA . SER A 1 87 ? 6.374 -17.414 -13.439 1.00 58.06 87 SER A CA 1
ATOM 682 C C . SER A 1 87 ? 5.533 -17.132 -12.186 1.00 58.06 87 SER A C 1
ATOM 684 O O . SER A 1 87 ? 5.328 -15.983 -11.791 1.00 58.06 87 SER A O 1
ATOM 686 N N . ALA A 1 88 ? 5.026 -18.178 -11.528 1.00 53.84 88 ALA A N 1
ATOM 687 C CA . ALA A 1 88 ? 4.138 -18.027 -10.369 1.00 53.84 88 ALA A CA 1
ATOM 688 C C . ALA A 1 88 ? 4.764 -17.221 -9.206 1.00 53.84 88 ALA A C 1
ATOM 690 O O . ALA A 1 88 ? 4.032 -16.648 -8.402 1.00 53.84 88 ALA A O 1
ATOM 691 N N . GLY A 1 89 ? 6.101 -17.146 -9.132 1.00 53.44 89 GLY A N 1
ATOM 692 C CA . GLY A 1 89 ? 6.834 -16.329 -8.158 1.00 53.44 89 GLY A CA 1
ATOM 693 C C . GLY A 1 89 ? 6.995 -14.854 -8.548 1.00 53.44 89 GLY A C 1
ATOM 694 O O . GLY A 1 89 ? 7.248 -14.037 -7.672 1.00 53.44 89 GLY A O 1
ATOM 695 N N . GLN A 1 90 ? 6.820 -14.518 -9.830 1.00 56.25 90 GLN A N 1
ATOM 696 C CA . GLN A 1 90 ? 6.958 -13.165 -10.390 1.00 56.25 90 GLN A CA 1
ATOM 697 C C . GLN A 1 90 ? 5.613 -12.445 -10.554 1.00 56.25 90 GLN A C 1
ATOM 699 O O . GLN A 1 90 ? 5.585 -11.237 -10.768 1.00 56.25 90 GLN A O 1
ATOM 704 N N . ARG A 1 91 ? 4.488 -13.164 -10.429 1.00 54.06 91 ARG A N 1
ATOM 705 C CA . ARG A 1 91 ? 3.166 -12.537 -10.315 1.00 54.06 91 ARG A CA 1
ATOM 706 C C . ARG A 1 91 ? 3.122 -11.692 -9.049 1.00 54.06 91 ARG A C 1
ATOM 708 O O . ARG A 1 91 ? 3.448 -12.183 -7.964 1.00 54.06 91 ARG A O 1
ATOM 715 N N . SER A 1 92 ? 2.702 -10.440 -9.204 1.00 51.62 92 SER A N 1
ATOM 716 C CA . SER A 1 92 ? 2.628 -9.489 -8.103 1.00 51.62 92 SER A CA 1
ATOM 717 C C . SER A 1 92 ? 1.824 -10.046 -6.926 1.00 51.62 92 SER A C 1
ATOM 719 O O . SER A 1 92 ? 0.862 -10.798 -7.101 1.00 51.62 92 SER A O 1
ATOM 721 N N . ALA A 1 93 ? 2.176 -9.636 -5.707 1.00 46.56 93 ALA A N 1
ATOM 722 C CA . ALA A 1 93 ? 1.325 -9.864 -4.542 1.00 46.56 93 ALA A CA 1
ATOM 723 C C . ALA A 1 93 ? -0.063 -9.203 -4.698 1.00 46.56 93 ALA A C 1
ATOM 725 O O . ALA A 1 93 ? -1.007 -9.634 -4.044 1.00 46.56 93 ALA A O 1
ATOM 726 N N . ALA A 1 94 ? -0.205 -8.205 -5.584 1.00 41.31 94 ALA A N 1
ATOM 727 C CA . ALA A 1 94 ? -1.490 -7.592 -5.921 1.00 41.31 94 ALA A CA 1
ATOM 728 C C . ALA A 1 94 ? -2.389 -8.516 -6.773 1.00 41.31 94 ALA A C 1
ATOM 730 O O . ALA A 1 94 ? -3.605 -8.487 -6.608 1.00 41.31 94 ALA A O 1
ATOM 731 N N . LEU A 1 95 ? -1.801 -9.381 -7.612 1.00 42.16 95 LEU A N 1
ATOM 732 C CA . LEU A 1 95 ? -2.496 -10.391 -8.425 1.00 42.16 95 LEU A CA 1
ATOM 733 C C . LEU A 1 95 ? -2.581 -11.771 -7.758 1.00 42.16 95 LEU A C 1
ATOM 735 O O . LEU A 1 95 ? -3.335 -12.638 -8.216 1.00 42.16 95 LEU A O 1
ATOM 739 N N . ARG A 1 96 ? -1.828 -12.018 -6.676 1.00 50.34 96 ARG A N 1
ATOM 740 C CA . ARG A 1 96 ? -2.107 -13.162 -5.801 1.00 50.34 96 ARG A CA 1
ATOM 741 C C . ARG A 1 96 ? -3.508 -12.936 -5.253 1.00 50.34 96 ARG A C 1
ATOM 743 O O . ARG A 1 96 ? -3.713 -12.001 -4.485 1.00 50.34 96 ARG A O 1
ATOM 750 N N . ARG A 1 97 ? -4.476 -13.759 -5.689 1.00 47.38 97 ARG A N 1
ATOM 751 C CA . ARG A 1 97 ? -5.824 -13.803 -5.099 1.00 47.38 97 ARG A CA 1
ATOM 752 C C . ARG A 1 97 ? -5.646 -13.679 -3.593 1.00 47.38 97 ARG A C 1
ATOM 754 O O . ARG A 1 97 ? -5.005 -14.552 -3.012 1.00 47.38 97 ARG A O 1
ATOM 761 N N . ARG A 1 98 ? -6.141 -12.581 -3.009 1.00 58.66 98 ARG A N 1
ATOM 762 C CA . ARG A 1 98 ? -6.098 -12.381 -1.560 1.00 58.66 98 ARG A CA 1
ATOM 763 C C . ARG A 1 98 ? -6.704 -13.634 -0.952 1.00 58.66 98 ARG A C 1
ATOM 765 O O . ARG A 1 98 ? -7.865 -13.944 -1.227 1.00 58.66 98 ARG A O 1
ATOM 772 N N . GLU A 1 99 ? -5.888 -14.411 -0.249 1.00 65.31 99 GLU A N 1
ATOM 773 C CA . GLU A 1 99 ? -6.398 -15.601 0.409 1.00 65.31 99 GLU A CA 1
ATOM 774 C C . GLU A 1 99 ? -7.493 -15.157 1.383 1.00 65.31 99 GLU A C 1
ATOM 776 O O . GLU A 1 99 ? -7.341 -14.116 2.033 1.00 65.31 99 GLU A O 1
ATOM 781 N N . PRO A 1 100 ? -8.615 -15.890 1.467 1.00 78.12 100 PRO A N 1
ATOM 782 C CA . PRO A 1 100 ? -9.649 -15.570 2.431 1.00 78.12 100 PRO A CA 1
ATOM 783 C C . PRO A 1 100 ? -9.056 -15.486 3.839 1.00 78.12 100 PRO A C 1
ATOM 785 O O . PRO A 1 100 ? -8.387 -16.412 4.305 1.00 78.12 100 PRO A O 1
ATOM 788 N N . MET A 1 101 ? -9.309 -14.380 4.534 1.00 87.19 101 MET A N 1
ATOM 789 C CA . MET A 1 101 ? -8.882 -14.227 5.919 1.00 87.19 101 MET A CA 1
ATOM 790 C C . MET A 1 101 ? -9.895 -14.915 6.825 1.00 87.19 101 MET A C 1
ATOM 792 O O . MET A 1 101 ? -10.950 -14.367 7.125 1.00 87.19 101 MET A O 1
ATOM 796 N N . PHE A 1 102 ? -9.600 -16.134 7.257 1.00 92.19 102 PHE A N 1
ATOM 797 C CA . PHE A 1 102 ? -10.498 -16.859 8.151 1.00 92.19 102 PHE A CA 1
ATOM 798 C C . PHE A 1 102 ? -10.478 -16.274 9.565 1.00 92.19 102 PHE A C 1
ATOM 800 O O . PHE A 1 102 ? -9.416 -16.094 10.160 1.00 92.19 102 PHE A O 1
ATOM 807 N N . ALA A 1 103 ? -11.664 -16.053 10.130 1.00 92.25 103 ALA A N 1
ATOM 808 C CA . ALA A 1 103 ? -11.852 -15.504 11.472 1.00 92.25 103 ALA A CA 1
ATOM 809 C C . ALA A 1 103 ? -11.224 -16.371 12.575 1.00 92.25 103 ALA A C 1
ATOM 811 O O . ALA A 1 103 ? -10.833 -15.865 13.619 1.00 92.25 103 ALA A O 1
ATOM 812 N N . SER A 1 104 ? -11.053 -17.672 12.325 1.00 93.44 104 SER A N 1
ATOM 813 C CA . SER A 1 104 ? -10.364 -18.589 13.237 1.00 93.44 104 SER A CA 1
ATOM 814 C C . SER A 1 104 ? -8.894 -18.228 13.485 1.00 93.44 104 SER A C 1
ATOM 816 O O . SER A 1 104 ? -8.328 -18.685 14.471 1.00 93.44 104 SER A O 1
ATOM 818 N N . ARG A 1 105 ? -8.265 -17.434 12.603 1.00 93.38 105 ARG A N 1
ATOM 819 C CA . ARG A 1 105 ? -6.896 -16.921 12.789 1.00 93.38 105 ARG A CA 1
ATOM 820 C C . ARG A 1 105 ? -6.837 -15.679 13.686 1.00 93.38 105 ARG A C 1
ATOM 822 O O . ARG A 1 105 ? -5.747 -15.329 14.121 1.00 93.38 105 ARG A O 1
ATOM 829 N N . PHE A 1 106 ? -7.977 -15.034 13.935 1.00 94.00 106 PHE A N 1
ATOM 830 C CA . PHE A 1 106 ? -8.094 -13.766 14.662 1.00 94.00 106 PHE A CA 1
ATOM 831 C C . PHE A 1 106 ? -9.303 -13.822 15.619 1.00 94.00 106 PHE A C 1
ATOM 833 O O . PHE A 1 106 ? -10.311 -13.141 15.396 1.00 94.00 106 PHE A O 1
ATOM 840 N N . PRO A 1 107 ? -9.286 -14.737 16.608 1.00 94.81 107 PRO A N 1
ATOM 841 C CA . PRO A 1 107 ? -10.447 -15.024 17.444 1.00 94.81 107 PRO A CA 1
ATOM 842 C C . PRO A 1 107 ? -10.928 -13.823 18.263 1.00 94.81 107 PRO A C 1
ATOM 844 O O . PRO A 1 107 ? -12.142 -13.678 18.431 1.00 94.81 107 PRO A O 1
ATOM 847 N N . LEU A 1 108 ? -10.022 -12.966 18.746 1.00 95.38 108 LEU A N 1
ATOM 848 C CA . LEU A 1 108 ? -10.385 -11.824 19.587 1.00 95.38 108 LEU A CA 1
ATOM 849 C C . LEU A 1 108 ? -11.078 -10.746 18.758 1.00 95.38 108 LEU A C 1
ATOM 851 O O . LEU A 1 108 ? -12.165 -10.291 19.111 1.00 95.38 108 LEU A O 1
ATOM 855 N N . LEU A 1 109 ? -10.521 -10.413 17.595 1.00 93.81 109 LEU A N 1
ATOM 856 C CA . LEU A 1 109 ? -11.155 -9.498 16.655 1.00 93.81 109 LEU A CA 1
ATOM 857 C C . LEU A 1 109 ? -12.493 -10.050 16.156 1.00 93.81 109 LEU A C 1
ATOM 859 O O . LEU A 1 109 ? -13.472 -9.313 16.054 1.00 93.81 109 LEU A O 1
ATOM 863 N N . ALA A 1 110 ? -12.569 -11.352 15.876 1.00 93.94 110 ALA A N 1
ATOM 864 C CA . ALA A 1 110 ? -13.816 -11.983 15.466 1.00 93.94 110 ALA A CA 1
ATOM 865 C C . ALA A 1 110 ? -14.895 -11.913 16.559 1.00 93.94 110 ALA A C 1
ATOM 867 O O . ALA A 1 110 ? -16.075 -11.797 16.232 1.00 93.94 110 ALA A O 1
ATOM 868 N N . GLU A 1 111 ? -14.526 -12.020 17.839 1.00 93.81 111 GLU A N 1
ATOM 869 C CA . GLU A 1 111 ? -15.442 -11.812 18.969 1.00 93.81 111 GLU A CA 1
ATOM 870 C C . GLU A 1 111 ? -15.883 -10.349 19.068 1.00 93.81 111 GLU A C 1
ATOM 872 O O . GLU A 1 111 ? -17.076 -10.066 19.191 1.00 93.81 111 GLU A O 1
ATOM 877 N N . GLN A 1 112 ? -14.942 -9.417 18.918 1.00 93.12 112 GLN A N 1
ATOM 878 C CA . GLN A 1 112 ? -15.222 -7.985 18.941 1.00 93.12 112 GLN A CA 1
ATOM 879 C C . GLN A 1 112 ? -16.199 -7.577 17.829 1.00 93.12 112 GLN A C 1
ATOM 881 O O . GLN A 1 112 ? -17.132 -6.816 18.065 1.00 93.12 112 GLN A O 1
ATOM 886 N N . ILE A 1 113 ? -16.038 -8.122 16.618 1.00 93.06 113 ILE A N 1
ATOM 887 C CA . ILE A 1 113 ? -16.965 -7.875 15.504 1.00 93.06 113 ILE A CA 1
ATOM 888 C C . ILE A 1 113 ? -18.340 -8.492 15.793 1.00 93.06 113 ILE A C 1
ATOM 890 O O . ILE A 1 113 ? -19.358 -7.867 15.508 1.00 93.06 113 ILE A O 1
ATOM 894 N N . ARG A 1 114 ? -18.394 -9.698 16.378 1.00 91.88 114 ARG A N 1
ATOM 895 C CA . ARG A 1 114 ? -19.661 -10.386 16.696 1.00 91.88 114 ARG A CA 1
ATOM 896 C C . ARG A 1 114 ? -20.471 -9.686 17.784 1.00 91.88 114 ARG A C 1
ATOM 898 O O . ARG A 1 114 ? -21.696 -9.740 17.742 1.00 91.88 114 ARG A O 1
ATOM 905 N N . THR A 1 115 ? -19.799 -9.059 18.743 1.00 90.81 115 THR A N 1
ATOM 906 C CA . THR A 1 115 ? -20.432 -8.301 19.834 1.00 90.81 115 THR A CA 1
ATOM 907 C C . THR A 1 115 ? -20.635 -6.819 19.497 1.00 90.81 115 THR A C 1
ATOM 909 O O . THR A 1 115 ? -21.336 -6.114 20.222 1.00 90.81 115 THR A O 1
ATOM 912 N N . GLY A 1 116 ? -20.041 -6.353 18.395 1.00 85.69 116 GLY A N 1
ATOM 913 C CA . GLY A 1 116 ? -20.079 -4.975 17.923 1.00 85.69 116 GLY A CA 1
ATOM 914 C C . GLY A 1 116 ? -21.241 -4.647 16.969 1.00 85.69 116 GLY A C 1
ATOM 915 O O . GLY A 1 116 ? -22.246 -5.359 16.906 1.00 85.69 116 GLY A O 1
ATOM 916 N N . PRO A 1 117 ? -21.130 -3.532 16.221 1.00 81.88 117 PRO A N 1
ATOM 917 C CA . PRO A 1 117 ? -22.163 -3.085 15.291 1.00 81.88 117 PRO A CA 1
ATOM 918 C C . PRO A 1 117 ? -22.392 -4.069 14.137 1.00 81.88 117 PRO A C 1
ATOM 920 O O . PRO A 1 117 ? -21.446 -4.563 13.524 1.00 81.88 117 PRO A O 1
ATOM 923 N N . ALA A 1 118 ? -23.658 -4.267 13.754 1.00 78.62 118 ALA A N 1
ATOM 924 C CA . ALA A 1 118 ? -24.036 -5.148 12.643 1.00 78.62 118 ALA A CA 1
ATOM 925 C C . ALA A 1 118 ? -23.452 -4.720 11.280 1.00 78.62 118 ALA A C 1
ATOM 927 O O . ALA A 1 118 ? -23.338 -5.534 10.370 1.00 78.62 118 ALA A O 1
ATOM 928 N N . THR A 1 119 ? -23.078 -3.447 11.139 1.00 79.56 119 THR A N 1
ATOM 929 C CA . THR A 1 119 ? -22.468 -2.873 9.931 1.00 79.56 119 THR A CA 1
ATOM 930 C C . THR A 1 119 ? -20.971 -3.173 9.798 1.00 79.56 119 THR A C 1
ATOM 932 O O . THR A 1 119 ? -20.368 -2.776 8.808 1.00 79.56 119 THR A O 1
ATOM 935 N N . GLY A 1 120 ? -20.367 -3.852 10.777 1.00 86.31 120 GLY A N 1
ATOM 936 C CA . GLY A 1 120 ? -18.922 -4.049 10.873 1.00 86.31 120 GLY A CA 1
ATOM 937 C C . GLY A 1 120 ? -18.274 -3.115 11.894 1.00 86.31 120 GLY A C 1
ATOM 938 O O . GLY A 1 120 ? -18.847 -2.104 12.309 1.00 86.31 120 GLY A O 1
ATOM 939 N N . LEU A 1 121 ? -17.067 -3.483 12.317 1.00 91.56 121 LEU A N 1
ATOM 940 C CA . LEU A 1 121 ? -16.280 -2.742 13.293 1.00 91.56 121 LEU A CA 1
ATOM 941 C C . LEU A 1 121 ? -15.536 -1.597 12.582 1.00 91.56 121 LEU A C 1
ATOM 943 O O . LEU A 1 12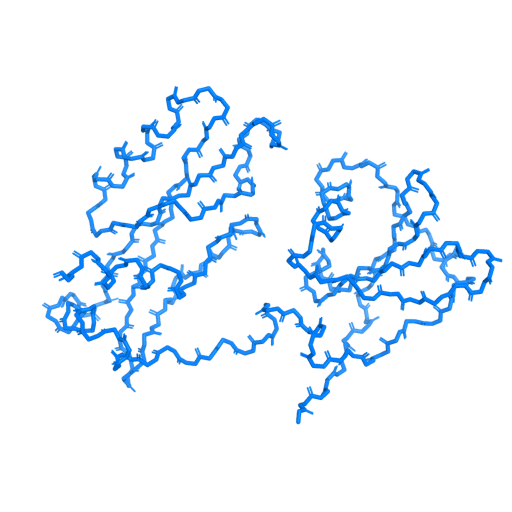1 ? -14.759 -1.883 11.665 1.00 91.56 121 LEU A O 1
ATOM 947 N N . PRO A 1 122 ? -15.752 -0.322 12.960 1.00 92.44 122 PRO A N 1
ATOM 948 C CA . PRO A 1 122 ? -14.977 0.784 12.415 1.00 92.44 122 PRO A CA 1
ATOM 949 C C . PRO A 1 122 ? -13.521 0.685 12.870 1.00 92.44 122 PRO A C 1
ATOM 951 O O . PRO A 1 122 ? -13.231 0.379 14.026 1.00 92.44 122 PRO A O 1
ATOM 954 N N . VAL A 1 123 ? -12.609 0.940 11.939 1.00 92.94 123 VAL A N 1
ATOM 955 C CA . VAL A 1 123 ? -11.167 0.831 12.136 1.00 92.94 123 VAL A CA 1
ATOM 956 C C . VAL A 1 123 ? -10.479 2.025 11.488 1.00 92.94 123 VAL A C 1
ATOM 958 O O . VAL A 1 123 ? -10.817 2.450 10.380 1.00 92.94 123 VAL A O 1
ATOM 961 N N . PHE A 1 124 ? -9.478 2.550 12.181 1.00 93.75 124 PHE A N 1
ATOM 962 C CA . PHE A 1 124 ? -8.730 3.733 11.788 1.00 93.75 124 PHE A CA 1
ATOM 963 C C . PHE A 1 124 ? -7.254 3.365 11.654 1.00 93.75 124 PHE A C 1
ATOM 965 O O . PHE A 1 124 ? -6.576 3.135 12.651 1.00 93.75 124 PHE A O 1
ATOM 972 N N . ALA A 1 125 ? -6.750 3.276 10.424 1.00 92.31 125 ALA A N 1
ATOM 973 C CA . ALA A 1 125 ? -5.333 3.030 10.178 1.00 92.31 125 ALA A CA 1
ATOM 974 C C . ALA A 1 125 ? -4.599 4.364 10.027 1.00 92.31 125 ALA A C 1
ATOM 976 O O . ALA A 1 125 ? -4.945 5.179 9.171 1.00 92.31 125 ALA A O 1
ATOM 977 N N . VAL A 1 126 ? -3.577 4.569 10.850 1.00 93.44 126 VAL A N 1
ATOM 978 C CA . VAL A 1 126 ? -2.644 5.686 10.735 1.00 93.44 126 VAL A CA 1
ATOM 979 C C . VAL A 1 126 ? -1.439 5.212 9.940 1.00 93.44 126 VAL A C 1
ATOM 981 O O . VAL A 1 126 ? -0.809 4.203 10.270 1.00 93.44 126 VAL A O 1
ATOM 984 N N . LEU A 1 127 ? -1.129 5.945 8.879 1.00 91.31 127 LEU A N 1
ATOM 985 C CA . LEU A 1 127 ? 0.020 5.711 8.024 1.00 91.31 127 LEU A CA 1
ATOM 986 C C . LEU A 1 127 ? 1.083 6.775 8.269 1.00 91.31 127 LEU A C 1
ATOM 988 O O . LEU A 1 127 ? 0.761 7.932 8.531 1.00 91.31 127 LEU A O 1
ATOM 992 N N . HIS A 1 128 ? 2.340 6.374 8.139 1.00 90.19 128 HIS A N 1
ATOM 993 C CA . HIS A 1 128 ? 3.504 7.239 8.200 1.00 90.19 128 HIS A CA 1
ATOM 994 C C . HIS A 1 128 ? 4.105 7.408 6.804 1.00 90.19 128 HIS A C 1
ATOM 996 O O . HIS A 1 128 ? 4.484 6.425 6.165 1.00 90.19 128 HIS A O 1
ATOM 1002 N N . GLU A 1 129 ? 4.221 8.651 6.353 1.00 87.12 129 GLU A N 1
ATOM 1003 C CA . GLU A 1 129 ? 4.980 9.043 5.168 1.00 87.12 129 GLU A CA 1
ATOM 1004 C C . GLU A 1 129 ? 6.256 9.774 5.601 1.00 87.12 129 GLU A C 1
ATOM 1006 O O . GLU A 1 129 ? 6.205 10.725 6.384 1.00 87.12 129 GLU A O 1
ATOM 1011 N N . ASP A 1 130 ? 7.391 9.341 5.051 1.00 82.69 130 ASP A N 1
ATOM 1012 C CA . ASP A 1 130 ? 8.652 10.075 5.127 1.00 82.69 130 ASP A CA 1
ATOM 1013 C C . ASP A 1 130 ? 8.677 11.149 4.029 1.00 82.69 130 ASP A C 1
ATOM 1015 O O . ASP A 1 130 ? 8.745 10.857 2.828 1.00 82.69 130 ASP A O 1
ATOM 1019 N N . THR A 1 131 ? 8.607 12.417 4.436 1.00 77.31 131 THR A N 1
ATOM 1020 C CA . THR A 1 131 ? 8.563 13.545 3.508 1.00 77.31 131 THR A CA 1
ATOM 1021 C C . THR A 1 131 ? 9.928 14.074 3.093 1.00 77.31 131 THR A C 1
ATOM 1023 O O . THR A 1 131 ? 9.980 15.092 2.404 1.00 77.31 131 THR A O 1
ATOM 1026 N N . TYR A 1 132 ? 11.020 13.428 3.498 1.00 68.06 132 TYR A N 1
ATOM 1027 C CA . TYR A 1 132 ? 12.332 13.662 2.902 1.00 68.06 132 TYR A CA 1
ATOM 1028 C C . TYR A 1 132 ? 12.407 13.035 1.501 1.00 68.06 132 TYR A C 1
ATOM 1030 O O . TYR A 1 132 ? 12.955 13.635 0.578 1.00 68.06 132 TYR A O 1
ATOM 1038 N N . GLU A 1 133 ? 11.803 11.853 1.332 1.00 59.81 133 GLU A N 1
ATOM 1039 C CA . GLU A 1 133 ? 11.765 11.109 0.063 1.00 59.81 133 GLU A CA 1
ATOM 1040 C C . GLU A 1 133 ? 10.519 11.417 -0.787 1.00 59.81 133 GLU A C 1
ATOM 1042 O O . GLU A 1 133 ? 10.505 11.181 -1.999 1.00 59.81 133 GLU A O 1
ATOM 1047 N N . SER A 1 134 ? 9.462 11.957 -0.170 1.00 59.47 134 SER A N 1
ATOM 1048 C CA . SER A 1 134 ? 8.269 12.436 -0.873 1.00 59.47 134 SER A CA 1
ATOM 1049 C C . SER A 1 134 ? 8.394 13.922 -1.254 1.00 59.47 134 SER A C 1
ATOM 1051 O O . SER A 1 134 ? 9.014 14.708 -0.543 1.00 59.47 134 SER A O 1
ATOM 1053 N N . ALA A 1 135 ? 7.744 14.340 -2.338 1.00 59.03 135 ALA A N 1
ATOM 1054 C CA . ALA A 1 135 ? 7.510 15.731 -2.715 1.00 59.03 135 ALA A CA 1
ATOM 1055 C C . ALA A 1 135 ? 6.577 16.439 -1.705 1.00 59.03 135 ALA A C 1
ATOM 1057 O O . ALA A 1 135 ? 5.445 16.786 -2.029 1.00 59.03 135 ALA A O 1
ATOM 1058 N N . LEU A 1 136 ? 7.071 16.655 -0.481 1.00 60.31 136 LEU A N 1
ATOM 1059 C CA . LEU A 1 136 ? 6.437 17.419 0.598 1.00 60.31 136 LEU A CA 1
ATOM 1060 C C . LEU A 1 136 ? 5.050 16.912 1.044 1.00 60.31 136 LEU A C 1
ATOM 1062 O O . LEU A 1 136 ? 4.145 17.714 1.273 1.00 60.31 136 LEU A O 1
ATOM 1066 N N . GLY A 1 137 ? 4.890 15.604 1.253 1.00 56.50 137 GLY A N 1
ATOM 1067 C CA . GLY A 1 137 ? 3.704 15.061 1.922 1.00 56.50 137 GLY A CA 1
ATOM 1068 C C . GLY A 1 137 ? 2.492 14.904 1.007 1.00 56.50 137 GLY A C 1
ATOM 1069 O O . GLY A 1 137 ? 1.366 15.198 1.410 1.00 56.50 137 GLY A O 1
ATOM 1070 N N . ASP A 1 138 ? 2.720 14.479 -0.237 1.00 64.31 138 ASP A N 1
ATOM 1071 C CA . ASP A 1 138 ? 1.671 14.261 -1.238 1.00 64.31 138 ASP A CA 1
ATOM 1072 C C . ASP A 1 138 ? 0.881 12.955 -1.016 1.00 64.31 138 ASP A C 1
ATOM 1074 O O . ASP A 1 138 ? 0.112 12.553 -1.891 1.00 64.31 138 ASP A O 1
ATOM 1078 N N . GLY A 1 139 ? 1.048 12.305 0.144 1.00 57.41 139 GLY A N 1
ATOM 1079 C CA . GLY A 1 139 ? 0.313 11.100 0.527 1.00 57.41 139 GLY A CA 1
ATOM 1080 C C . GLY A 1 139 ? 0.878 9.826 -0.081 1.00 57.41 139 GLY A C 1
ATOM 1081 O O . GLY A 1 139 ? 0.189 8.807 -0.134 1.00 57.41 139 GLY A O 1
ATOM 1082 N N . LYS A 1 140 ? 2.127 9.854 -0.561 1.00 64.12 140 LYS A N 1
ATOM 1083 C CA . LYS A 1 140 ? 2.730 8.721 -1.266 1.00 64.12 140 LYS A CA 1
ATOM 1084 C C . LYS A 1 140 ? 3.785 8.029 -0.417 1.00 64.12 140 LYS A C 1
ATOM 1086 O O . LYS A 1 140 ? 4.621 8.670 0.197 1.00 64.12 140 LYS A O 1
ATOM 1091 N N . PHE A 1 141 ? 3.812 6.698 -0.479 1.00 70.50 141 PHE A N 1
ATOM 1092 C CA . PHE A 1 141 ? 4.666 5.832 0.340 1.00 70.50 141 PHE A CA 1
ATOM 1093 C C . PHE A 1 141 ? 4.300 5.932 1.819 1.00 70.50 141 PHE A C 1
ATOM 1095 O O . PHE A 1 141 ? 5.155 6.013 2.692 1.00 70.50 141 PHE A O 1
ATOM 1102 N N . ALA A 1 142 ? 2.996 5.912 2.084 1.00 78.69 142 ALA A N 1
ATOM 1103 C CA . ALA A 1 142 ? 2.455 5.914 3.426 1.00 78.69 142 ALA A CA 1
ATOM 1104 C C . ALA A 1 142 ? 2.451 4.472 3.964 1.00 78.69 142 ALA A C 1
ATOM 1106 O O . ALA A 1 142 ? 1.698 3.613 3.499 1.00 78.69 142 ALA A O 1
ATOM 1107 N N . TYR A 1 143 ? 3.331 4.176 4.913 1.00 84.38 143 TYR A N 1
ATOM 1108 C CA . TYR A 1 143 ? 3.473 2.853 5.521 1.00 84.38 143 TYR A CA 1
ATOM 1109 C C . TYR A 1 143 ? 2.539 2.706 6.709 1.00 84.38 143 TYR A C 1
ATOM 1111 O O . TYR A 1 143 ? 2.369 3.653 7.471 1.00 84.38 143 TYR A O 1
ATOM 1119 N N . LEU A 1 144 ? 1.952 1.519 6.896 1.00 89.44 144 LEU A N 1
ATOM 1120 C CA . LEU A 1 144 ? 1.147 1.259 8.088 1.00 89.44 144 LEU A CA 1
ATOM 1121 C C . LEU A 1 144 ? 1.983 1.508 9.347 1.00 89.44 144 LEU A C 1
ATOM 1123 O O . LEU A 1 144 ? 2.960 0.801 9.589 1.00 89.44 144 LEU A O 1
ATOM 1127 N N . HIS A 1 145 ? 1.566 2.489 10.141 1.00 93.00 145 HIS A N 1
ATOM 1128 C CA . HIS A 1 145 ? 2.215 2.842 11.396 1.00 93.00 145 HIS A CA 1
ATOM 1129 C C . HIS A 1 145 ? 1.464 2.229 12.575 1.00 93.00 145 HIS A C 1
ATOM 1131 O O . HIS A 1 145 ? 2.034 1.449 13.336 1.00 93.00 145 HIS A O 1
ATOM 1137 N N . ALA A 1 146 ? 0.165 2.514 12.678 1.00 93.62 146 ALA A N 1
ATOM 1138 C CA . ALA A 1 146 ? -0.682 2.030 13.762 1.00 93.62 146 ALA A CA 1
ATOM 1139 C C . ALA A 1 146 ? -2.137 1.853 13.310 1.00 93.62 146 ALA A C 1
ATOM 1141 O O . ALA A 1 146 ? -2.562 2.407 12.296 1.00 93.62 146 ALA A O 1
ATOM 1142 N N . VAL A 1 147 ? -2.911 1.093 14.080 1.00 94.69 147 VAL A N 1
ATOM 1143 C CA . VAL A 1 147 ? -4.350 0.895 13.873 1.00 94.69 147 VAL A CA 1
ATOM 1144 C C . VAL A 1 147 ? -5.088 1.183 15.173 1.00 94.69 147 VAL A C 1
ATOM 1146 O O . VAL A 1 147 ? -4.580 0.857 16.239 1.00 94.69 147 VAL A O 1
ATOM 1149 N N . PHE A 1 148 ? -6.276 1.772 15.090 1.00 95.06 148 PHE A N 1
ATOM 1150 C CA . PHE A 1 148 ? -7.092 2.142 16.241 1.00 95.06 148 PHE A CA 1
ATOM 1151 C C . PHE A 1 148 ? -8.561 1.776 16.022 1.00 95.06 148 PHE A C 1
ATOM 1153 O O . PHE A 1 148 ? -9.045 1.734 14.887 1.00 95.06 148 PHE A O 1
ATOM 1160 N N . LEU A 1 149 ? -9.273 1.547 17.127 1.00 93.38 149 LEU A N 1
ATOM 1161 C CA . LEU A 1 149 ? -10.735 1.422 17.160 1.00 93.38 149 LEU A CA 1
ATOM 1162 C C . LEU A 1 149 ? -11.423 2.747 17.523 1.00 93.38 149 LEU A C 1
ATOM 1164 O O . LEU A 1 149 ? -12.589 2.942 17.185 1.00 93.38 149 LEU A O 1
ATOM 1168 N N . ASP A 1 150 ? -10.698 3.660 18.176 1.00 94.38 150 ASP A N 1
ATOM 1169 C CA . ASP A 1 150 ? -11.171 5.000 18.521 1.00 94.38 150 ASP A CA 1
ATOM 1170 C C . ASP A 1 150 ? -10.639 6.032 17.503 1.00 94.38 150 ASP A C 1
ATOM 1172 O O . ASP A 1 150 ? -9.420 6.118 17.299 1.00 94.38 150 ASP A O 1
ATOM 1176 N N . PRO A 1 151 ? -11.513 6.823 16.850 1.00 94.81 151 PRO A N 1
ATOM 1177 C CA . PRO A 1 151 ? -11.078 7.884 15.945 1.00 94.81 151 PRO A CA 1
ATOM 1178 C C . PRO A 1 151 ? -10.214 8.954 16.626 1.00 94.81 151 PRO A C 1
ATOM 1180 O O . PRO A 1 151 ? -9.306 9.475 15.983 1.00 94.81 151 PRO A O 1
ATOM 1183 N N . ALA A 1 152 ? -10.457 9.282 17.898 1.00 96.75 152 ALA A N 1
ATOM 1184 C CA . ALA A 1 152 ? -9.733 10.339 18.602 1.00 96.75 152 ALA A CA 1
ATOM 1185 C C . ALA A 1 152 ? -8.267 9.956 18.856 1.00 96.75 152 ALA A C 1
ATOM 1187 O O . ALA A 1 152 ? -7.369 10.784 18.683 1.00 96.75 152 ALA A O 1
ATOM 1188 N N . ASP A 1 153 ? -8.011 8.693 19.203 1.00 96.75 153 ASP A N 1
ATOM 1189 C CA . ASP A 1 153 ? -6.648 8.177 19.362 1.00 96.75 153 ASP A CA 1
ATOM 1190 C C . ASP A 1 153 ? -5.904 8.155 18.023 1.00 96.75 153 ASP A C 1
ATOM 1192 O O . ASP A 1 153 ? -4.741 8.563 17.946 1.00 96.75 153 ASP A O 1
ATOM 1196 N N . ALA A 1 154 ? -6.593 7.760 16.948 1.00 96.00 154 ALA A N 1
ATOM 1197 C CA . ALA A 1 154 ? -6.028 7.769 15.604 1.00 96.00 154 ALA A CA 1
ATOM 1198 C C . ALA A 1 154 ? -5.674 9.188 15.133 1.00 96.00 154 ALA A C 1
ATOM 1200 O O . ALA A 1 154 ? -4.598 9.411 14.578 1.00 96.00 154 ALA A O 1
ATOM 1201 N N . GLU A 1 155 ? -6.559 10.158 15.367 1.00 96.44 155 GLU A N 1
ATOM 1202 C CA . GLU A 1 155 ? -6.339 11.567 15.026 1.00 96.44 155 GLU A CA 1
ATOM 1203 C C . GLU A 1 155 ? -5.173 12.159 15.819 1.00 96.44 155 GLU A C 1
ATOM 1205 O O . GLU A 1 155 ? -4.312 12.830 15.242 1.00 96.44 155 GLU A O 1
ATOM 1210 N N . LYS A 1 156 ? -5.088 11.854 17.119 1.00 96.81 156 LYS A N 1
ATOM 1211 C CA . LYS A 1 156 ? -3.971 12.271 17.971 1.00 96.81 156 LYS A CA 1
ATOM 1212 C C . LYS A 1 156 ? -2.641 11.706 17.477 1.00 96.81 156 LYS A C 1
ATOM 1214 O O . LYS A 1 156 ? -1.659 12.443 17.405 1.00 96.81 156 LYS A O 1
ATOM 1219 N N . GLU A 1 157 ? -2.599 10.428 17.114 1.00 95.88 157 GLU A N 1
ATOM 1220 C CA . GLU A 1 157 ? -1.380 9.800 16.604 1.00 95.88 157 GLU A CA 1
ATOM 1221 C C . GLU A 1 157 ? -0.980 10.353 15.229 1.00 95.88 157 GLU A C 1
ATOM 1223 O O . GLU A 1 157 ? 0.192 10.636 14.978 1.00 95.88 157 GLU A O 1
ATOM 1228 N N . CYS A 1 158 ? -1.957 10.571 14.351 1.00 93.94 158 CYS A N 1
ATOM 1229 C CA . CYS A 1 158 ? -1.745 11.180 13.042 1.00 93.94 158 CYS A CA 1
ATOM 1230 C C . CYS A 1 158 ? -1.174 12.606 13.159 1.00 93.94 158 CYS A C 1
ATOM 1232 O O . CYS A 1 158 ? -0.250 12.976 12.425 1.00 93.94 158 CYS A O 1
ATOM 1234 N N . ALA A 1 159 ? -1.695 13.400 14.102 1.00 94.94 159 ALA A N 1
ATOM 1235 C CA . ALA A 1 159 ? -1.170 14.725 14.415 1.00 94.94 159 ALA A CA 1
ATOM 1236 C C . ALA A 1 159 ? 0.263 14.638 14.957 1.00 94.94 159 ALA A C 1
ATOM 1238 O O . ALA A 1 159 ? 1.144 15.311 14.429 1.00 94.94 159 ALA A O 1
ATOM 1239 N N . ARG A 1 160 ? 0.517 13.737 15.916 1.00 95.69 160 ARG A N 1
ATOM 1240 C CA . ARG A 1 160 ? 1.842 13.515 16.515 1.00 95.69 160 ARG A CA 1
ATOM 1241 C C . ARG A 1 160 ? 2.908 13.160 15.476 1.00 95.69 160 ARG A C 1
ATOM 1243 O O . ARG A 1 160 ? 4.024 13.661 15.556 1.00 95.69 160 ARG A O 1
ATOM 1250 N N . LEU A 1 161 ? 2.595 12.301 14.502 1.00 91.75 161 LEU A N 1
ATOM 1251 C CA . LEU A 1 161 ? 3.522 11.995 13.404 1.00 91.75 161 LEU A CA 1
ATOM 1252 C C . LEU A 1 161 ? 3.847 13.246 12.583 1.00 91.75 161 LEU A C 1
ATOM 1254 O O . LEU A 1 161 ? 5.001 13.485 12.254 1.00 91.75 161 LEU A O 1
ATOM 1258 N N . SER A 1 162 ? 2.842 14.078 12.321 1.00 90.75 162 SER A N 1
ATOM 1259 C CA . SER A 1 162 ? 2.991 15.293 11.514 1.00 90.75 162 SER A CA 1
ATOM 1260 C C . SER A 1 162 ? 3.710 16.446 12.234 1.00 90.75 162 SER A C 1
ATOM 1262 O O . SER A 1 162 ? 3.997 17.461 11.605 1.00 90.75 162 SER A O 1
ATOM 1264 N N . GLU A 1 163 ? 3.992 16.322 13.536 1.00 90.69 163 GLU A N 1
ATOM 1265 C CA . GLU A 1 163 ? 4.824 17.273 14.291 1.00 90.69 163 GLU A CA 1
ATOM 1266 C C . GLU A 1 163 ? 6.323 17.067 14.034 1.00 90.69 163 GLU A C 1
ATOM 1268 O O . GLU A 1 163 ? 7.117 17.997 14.200 1.00 90.69 163 GLU A O 1
ATOM 1273 N N . ALA A 1 164 ? 6.730 15.855 13.644 1.00 84.69 164 ALA A N 1
ATOM 1274 C CA . ALA A 1 164 ? 8.126 15.550 13.380 1.00 84.69 164 ALA A CA 1
ATOM 1275 C C . ALA A 1 164 ? 8.578 16.138 12.036 1.00 84.69 164 ALA A C 1
ATOM 1277 O O . ALA A 1 164 ? 7.865 16.112 11.030 1.00 84.69 164 ALA A O 1
ATOM 1278 N N . GLN A 1 165 ? 9.806 16.659 12.012 1.00 79.19 165 GLN A N 1
ATOM 1279 C CA . GLN A 1 165 ? 10.405 17.157 10.782 1.00 79.19 165 GLN A CA 1
ATOM 1280 C C . GLN A 1 165 ? 10.532 16.008 9.774 1.00 79.19 165 GLN A C 1
ATOM 1282 O O . GLN A 1 165 ? 11.048 14.944 10.104 1.00 79.19 165 GLN A O 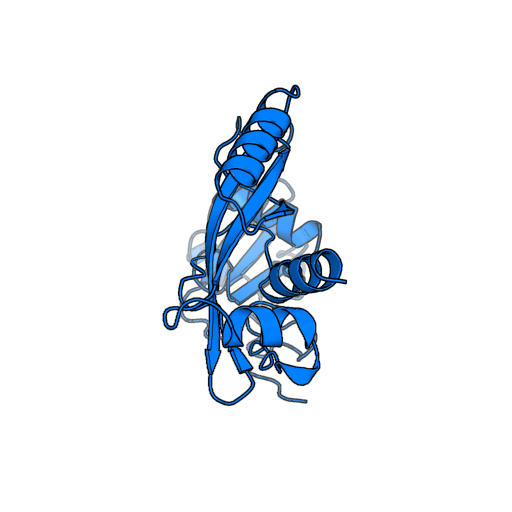1
ATOM 1287 N N . TRP A 1 166 ? 10.068 16.257 8.550 1.00 81.50 166 TRP A N 1
ATOM 1288 C CA . TRP A 1 166 ? 10.033 15.291 7.451 1.00 81.50 166 TRP A CA 1
ATOM 1289 C C . TRP A 1 166 ? 9.113 14.082 7.658 1.00 81.50 166 TRP A C 1
ATOM 1291 O O . TRP A 1 166 ? 9.323 13.037 7.054 1.00 81.50 166 TRP A O 1
ATOM 1301 N N . SER A 1 167 ? 8.083 14.213 8.489 1.00 86.31 167 SER A N 1
ATOM 1302 C CA . SER A 1 167 ? 7.103 13.155 8.707 1.00 86.31 167 SER A CA 1
ATOM 1303 C C . SER A 1 167 ? 5.690 13.675 8.474 1.00 86.31 167 SER A C 1
ATOM 1305 O O . SER A 1 167 ? 5.354 14.806 8.838 1.00 86.31 167 SER A O 1
ATOM 1307 N N . ARG A 1 168 ? 4.847 12.854 7.846 1.00 88.69 168 ARG A N 1
ATOM 1308 C CA . ARG A 1 168 ? 3.421 13.133 7.668 1.00 88.69 168 ARG A CA 1
ATOM 1309 C C . ARG A 1 168 ? 2.603 11.928 8.103 1.00 88.69 168 ARG A C 1
ATOM 1311 O O . ARG A 1 168 ? 2.838 10.806 7.657 1.00 88.69 168 ARG A O 1
ATOM 1318 N N . GLY A 1 169 ? 1.627 12.173 8.969 1.00 91.44 169 GLY A N 1
ATOM 1319 C CA . GLY A 1 169 ? 0.598 11.199 9.302 1.00 91.44 169 GLY A CA 1
ATOM 1320 C C . GLY A 1 169 ? -0.552 11.258 8.299 1.00 91.44 169 GLY A C 1
ATOM 1321 O O . GLY A 1 169 ? -1.007 12.349 7.949 1.00 91.44 169 GLY A O 1
ATOM 1322 N N . HIS A 1 170 ? -1.058 10.094 7.892 1.00 89.69 170 HIS A N 1
ATOM 1323 C CA . HIS A 1 170 ? -2.278 9.971 7.089 1.00 89.69 170 HIS A CA 1
ATOM 1324 C C . HIS A 1 170 ? -3.279 9.059 7.772 1.00 89.69 170 HIS A C 1
ATOM 1326 O O . HIS A 1 170 ? -2.928 7.972 8.224 1.00 89.69 170 HIS A O 1
ATOM 1332 N N . LEU A 1 171 ? -4.540 9.477 7.813 1.00 91.19 171 LEU A N 1
ATOM 1333 C CA . LEU A 1 171 ? -5.615 8.699 8.415 1.00 91.19 171 LEU A CA 1
ATOM 1334 C C . LEU A 1 171 ? -6.448 8.016 7.328 1.00 91.19 171 LEU A C 1
ATOM 1336 O O . LEU A 1 171 ? -7.013 8.679 6.457 1.00 91.19 171 LEU A O 1
ATOM 1340 N N . ARG A 1 172 ? -6.572 6.690 7.408 1.00 89.38 172 ARG A N 1
ATOM 1341 C CA . ARG A 1 172 ? -7.492 5.891 6.590 1.00 89.38 172 ARG A CA 1
ATOM 1342 C C . ARG A 1 172 ? -8.601 5.336 7.467 1.00 89.38 172 ARG A C 1
ATOM 1344 O O . ARG A 1 172 ? -8.339 4.685 8.478 1.00 89.38 172 ARG A O 1
ATOM 1351 N N . ARG A 1 173 ? -9.845 5.578 7.061 1.00 90.56 173 ARG A N 1
ATOM 1352 C CA . ARG A 1 173 ? -11.037 5.017 7.702 1.00 90.56 173 ARG A CA 1
ATOM 1353 C C . ARG A 1 173 ? -11.456 3.773 6.937 1.00 90.56 173 ARG A C 1
ATOM 1355 O O . ARG A 1 173 ? -11.513 3.805 5.714 1.00 90.56 173 ARG A O 1
ATOM 1362 N N . MET A 1 174 ? -11.725 2.693 7.652 1.00 89.69 174 MET A N 1
ATOM 1363 C CA . MET A 1 174 ? -12.159 1.428 7.073 1.00 89.69 174 MET A CA 1
ATOM 1364 C C . MET A 1 174 ? -13.124 0.711 8.017 1.00 89.69 174 MET A C 1
ATOM 1366 O O . MET A 1 174 ? -13.267 1.080 9.183 1.00 89.69 174 MET A O 1
ATOM 1370 N N . SER A 1 175 ? -13.791 -0.318 7.511 1.00 90.56 175 SER A N 1
ATOM 1371 C CA . SER A 1 175 ? -14.656 -1.198 8.292 1.00 90.56 175 SER A CA 1
ATOM 1372 C C . SER A 1 175 ? -14.155 -2.634 8.179 1.00 90.56 175 SER A C 1
ATOM 1374 O O . SER A 1 175 ? -13.709 -3.055 7.114 1.00 90.56 175 SER A O 1
ATOM 1376 N N . VAL A 1 176 ? -14.197 -3.396 9.273 1.00 91.69 176 VAL A N 1
ATOM 1377 C CA . VAL A 1 176 ? -13.915 -4.837 9.254 1.00 91.69 176 VAL A CA 1
ATOM 1378 C C . VAL A 1 176 ? -15.199 -5.582 9.587 1.00 91.69 176 VAL A C 1
ATOM 1380 O O . VAL A 1 176 ? -15.780 -5.405 10.657 1.00 91.69 176 VAL A O 1
ATOM 1383 N N . ALA A 1 177 ? -15.646 -6.423 8.664 1.00 92.06 177 ALA A N 1
ATOM 1384 C CA . ALA A 1 177 ? -16.865 -7.208 8.783 1.00 92.06 177 ALA A CA 1
ATOM 1385 C C . ALA A 1 177 ? -16.550 -8.706 8.845 1.00 92.06 177 ALA A C 1
ATOM 1387 O O . ALA A 1 177 ? -15.510 -9.163 8.369 1.00 92.06 177 ALA A O 1
ATOM 1388 N N . LEU A 1 178 ? -17.476 -9.474 9.419 1.00 91.62 178 LEU A N 1
ATOM 1389 C CA . LEU A 1 178 ? -17.421 -10.930 9.457 1.00 91.62 178 LEU A CA 1
ATOM 1390 C C . LEU A 1 178 ? -18.550 -11.499 8.596 1.00 91.62 178 LEU A C 1
ATOM 1392 O O . LEU A 1 178 ? -19.721 -11.353 8.934 1.00 91.62 178 LEU A O 1
ATOM 1396 N N . GLU A 1 179 ? -18.204 -12.207 7.525 1.00 90.19 179 GLU A N 1
ATOM 1397 C CA . GLU A 1 179 ? -19.174 -12.884 6.666 1.00 90.19 179 GLU A CA 1
ATOM 1398 C C . GLU A 1 179 ? -18.786 -14.353 6.486 1.00 90.19 179 GLU A C 1
ATOM 1400 O O . GLU A 1 179 ? -17.680 -14.673 6.056 1.00 90.19 179 GLU A O 1
ATOM 1405 N N . ARG A 1 180 ? -19.696 -15.277 6.831 1.00 89.69 180 ARG A N 1
ATOM 1406 C CA . ARG A 1 180 ? -19.507 -16.736 6.658 1.00 89.69 180 ARG A CA 1
ATOM 1407 C C . ARG A 1 180 ? -18.161 -17.256 7.206 1.00 89.69 180 ARG A C 1
ATOM 1409 O O . ARG A 1 180 ? -17.550 -18.150 6.626 1.00 89.69 180 ARG A O 1
ATOM 1416 N N . GLY A 1 181 ? -17.699 -16.694 8.326 1.00 89.75 181 GLY A N 1
ATOM 1417 C CA . GLY A 1 181 ? -16.432 -17.069 8.970 1.00 89.75 181 GLY A CA 1
ATOM 1418 C C . GLY A 1 181 ? -15.177 -16.428 8.363 1.00 89.75 181 GLY A C 1
ATOM 1419 O O . GLY A 1 181 ? -14.068 -16.820 8.728 1.00 89.75 181 GLY A O 1
ATOM 1420 N N . GLN A 1 182 ? -15.328 -15.456 7.461 1.00 91.00 182 GLN A N 1
ATOM 1421 C CA . GLN A 1 182 ? -14.236 -14.709 6.838 1.00 91.00 182 GLN A CA 1
ATOM 1422 C C . GLN A 1 182 ? -14.282 -13.237 7.243 1.00 91.00 182 GLN A C 1
ATOM 1424 O O . GLN A 1 182 ? -15.352 -12.633 7.303 1.00 91.00 182 GLN A O 1
ATOM 1429 N N . LEU A 1 183 ? -13.111 -12.669 7.510 1.00 90.06 183 LEU A N 1
ATOM 1430 C CA . LEU A 1 183 ? -12.928 -11.244 7.721 1.00 90.06 183 LEU A CA 1
ATOM 1431 C C . LEU A 1 183 ? -12.846 -10.539 6.369 1.00 90.06 183 LEU A C 1
ATOM 1433 O O . LEU A 1 183 ? -12.041 -10.906 5.508 1.00 90.06 183 LEU A O 1
ATOM 1437 N N . LEU A 1 184 ? -13.670 -9.513 6.209 1.00 86.69 184 LEU A N 1
ATOM 1438 C CA . LEU A 1 184 ? -13.753 -8.673 5.024 1.00 86.69 184 LEU A CA 1
ATOM 1439 C C . LEU A 1 184 ? -13.485 -7.223 5.412 1.00 86.69 184 LEU A C 1
ATOM 1441 O O . LEU A 1 184 ? -13.866 -6.790 6.495 1.00 86.69 184 LEU A O 1
ATOM 1445 N N . VAL A 1 185 ? -12.862 -6.472 4.507 1.00 84.31 185 VAL A N 1
ATOM 1446 C CA . VAL A 1 185 ? -12.695 -5.019 4.639 1.00 84.31 185 VAL A CA 1
ATOM 1447 C C . VAL A 1 185 ? -13.293 -4.383 3.387 1.00 84.31 185 VAL A C 1
ATOM 1449 O O . VAL A 1 185 ? -12.564 -4.176 2.414 1.00 84.31 185 VAL A O 1
ATOM 1452 N N . PRO A 1 186 ? -14.630 -4.211 3.347 1.00 72.44 186 PRO A N 1
ATOM 1453 C CA . PRO A 1 186 ? -15.355 -3.862 2.125 1.00 72.44 186 PRO A CA 1
ATOM 1454 C C . PRO A 1 186 ? -14.990 -2.468 1.605 1.00 72.44 186 PRO A C 1
ATOM 1456 O O . PRO A 1 186 ? -14.913 -2.281 0.397 1.00 72.44 186 PRO A O 1
ATOM 1459 N N . ASP A 1 187 ? -14.666 -1.540 2.508 1.00 71.75 187 ASP A N 1
ATOM 1460 C CA . ASP A 1 187 ? -14.354 -0.143 2.179 1.00 71.75 187 ASP A CA 1
ATOM 1461 C C . ASP A 1 187 ? -12.844 0.109 2.026 1.00 71.75 187 ASP A C 1
ATOM 1463 O O . ASP A 1 187 ? -12.368 1.235 2.168 1.00 71.75 187 ASP A O 1
ATOM 1467 N N . HIS A 1 188 ? -12.042 -0.938 1.799 1.00 67.75 188 HIS A N 1
ATOM 1468 C CA . HIS A 1 188 ? -10.604 -0.772 1.602 1.00 67.75 188 HIS A CA 1
ATOM 1469 C C . HIS A 1 188 ? -10.290 -0.246 0.194 1.00 67.75 188 HIS A C 1
ATOM 1471 O O . HIS A 1 188 ? -9.820 -0.987 -0.674 1.00 67.75 188 HIS A O 1
ATOM 1477 N N . GLU A 1 189 ? -10.507 1.048 -0.014 1.00 58.19 189 GLU A N 1
ATOM 1478 C CA . GLU A 1 189 ? -9.921 1.786 -1.128 1.00 58.19 189 GLU A CA 1
ATOM 1479 C C . GLU A 1 189 ? -8.464 2.106 -0.784 1.00 58.19 189 GLU A C 1
ATOM 1481 O O . GLU A 1 189 ? -8.156 2.936 0.069 1.00 58.19 189 GLU A O 1
ATOM 1486 N N . ARG A 1 190 ? -7.540 1.365 -1.399 1.00 60.25 190 ARG A N 1
ATOM 1487 C CA . ARG A 1 190 ? -6.104 1.597 -1.244 1.00 60.25 190 ARG A CA 1
ATOM 1488 C C . ARG A 1 190 ? -5.711 2.766 -2.140 1.00 60.25 190 ARG A C 1
ATOM 1490 O O . ARG A 1 190 ? -5.829 2.649 -3.360 1.00 60.25 190 ARG A O 1
ATOM 1497 N N . GLU A 1 191 ? -5.191 3.854 -1.573 1.00 64.19 191 GLU A N 1
ATOM 1498 C CA . GLU A 1 191 ? -4.481 4.828 -2.402 1.00 64.19 191 GLU A CA 1
ATOM 1499 C C . GLU A 1 191 ? -3.222 4.158 -2.968 1.00 64.19 191 GLU A C 1
ATOM 1501 O O . GLU A 1 191 ? -2.588 3.330 -2.315 1.00 64.19 191 GLU A O 1
ATOM 1506 N N . TRP A 1 192 ? -2.862 4.473 -4.213 1.00 55.91 192 TRP A N 1
ATOM 1507 C CA . TRP A 1 192 ? -1.906 3.701 -5.024 1.00 55.91 192 TRP A CA 1
ATOM 1508 C C . TRP A 1 192 ? -0.533 3.496 -4.365 1.00 55.91 192 TRP A C 1
ATOM 1510 O O . TRP A 1 192 ? 0.172 2.535 -4.671 1.00 55.91 192 TRP A O 1
ATOM 1520 N N . PHE A 1 193 ? -0.173 4.375 -3.435 1.00 62.88 193 PHE A N 1
ATOM 1521 C CA . PHE A 1 193 ? 1.099 4.359 -2.729 1.00 62.88 193 PHE A CA 1
ATOM 1522 C C . PHE A 1 193 ? 0.977 4.030 -1.235 1.00 62.88 193 PHE A C 1
ATOM 1524 O O . PHE A 1 193 ? 1.992 4.034 -0.535 1.00 62.88 193 PHE A O 1
ATOM 1531 N N . ASP A 1 194 ? -0.219 3.691 -0.748 1.00 69.88 194 ASP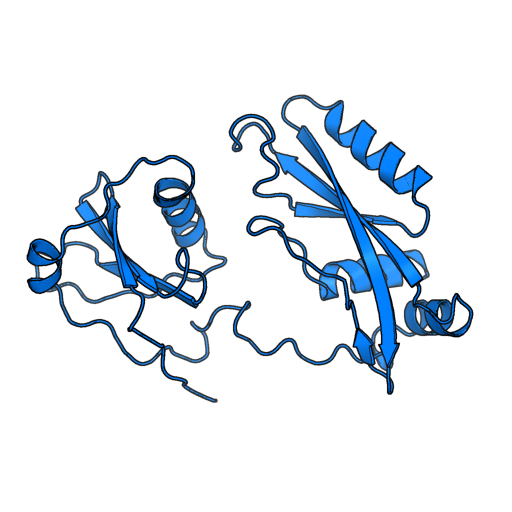 A N 1
ATOM 1532 C CA . ASP A 1 194 ? -0.397 3.164 0.600 1.00 69.88 194 ASP A CA 1
ATOM 1533 C C . ASP A 1 194 ? 0.287 1.802 0.683 1.00 69.88 194 ASP A C 1
ATOM 1535 O O . ASP A 1 194 ? -0.032 0.862 -0.049 1.00 69.88 194 ASP A O 1
ATOM 1539 N N . ARG A 1 195 ? 1.212 1.640 1.618 1.00 71.94 195 ARG A N 1
ATOM 1540 C CA . ARG A 1 195 ? 1.822 0.356 1.975 1.00 71.94 195 ARG A CA 1
ATOM 1541 C C . ARG A 1 195 ? 1.063 -0.250 3.162 1.00 71.94 195 ARG A C 1
ATOM 1543 O O . ARG A 1 195 ? 1.655 -0.678 4.147 1.00 71.94 195 ARG A O 1
ATOM 1550 N N . VAL A 1 196 ? -0.266 -0.293 3.041 1.00 74.69 196 VAL A N 1
ATOM 1551 C CA . VAL A 1 196 ? -1.174 -1.024 3.935 1.00 74.69 196 VAL A CA 1
ATOM 1552 C C . VAL A 1 196 ? -1.597 -2.334 3.295 1.00 74.69 196 VAL A C 1
ATOM 1554 O O . VAL A 1 196 ? -2.020 -2.376 2.138 1.00 74.69 196 VAL A O 1
ATOM 1557 N N . THR A 1 197 ? -1.530 -3.408 4.076 1.00 78.69 197 THR A N 1
ATOM 1558 C CA . THR A 1 197 ? -2.208 -4.663 3.760 1.00 78.69 197 THR A CA 1
ATOM 1559 C C . THR A 1 197 ? -3.347 -4.873 4.743 1.00 78.69 197 THR A C 1
ATOM 1561 O O . THR A 1 197 ? -3.237 -4.551 5.926 1.00 78.69 197 THR A O 1
ATOM 1564 N N . VAL A 1 198 ? -4.440 -5.455 4.256 1.00 80.31 198 VAL A N 1
ATOM 1565 C CA . VAL A 1 198 ? -5.579 -5.810 5.105 1.00 80.31 198 VAL A CA 1
ATOM 1566 C C . VAL A 1 198 ? -5.151 -6.775 6.223 1.00 80.31 198 VAL A C 1
ATOM 1568 O O . VAL A 1 198 ? -5.539 -6.591 7.372 1.00 80.31 198 VAL A O 1
ATOM 1571 N N . GLU A 1 199 ? -4.290 -7.751 5.916 1.00 84.25 199 GLU A N 1
ATOM 1572 C CA . GLU A 1 199 ? -3.731 -8.670 6.918 1.00 84.25 199 GLU A CA 1
ATOM 1573 C C . GLU A 1 199 ? -2.876 -7.938 7.964 1.00 84.25 199 GLU A C 1
ATOM 1575 O O . GLU A 1 199 ? -2.936 -8.276 9.143 1.00 84.25 199 GLU A O 1
ATOM 1580 N N . GLY A 1 200 ? -2.125 -6.904 7.567 1.00 85.25 200 GLY A N 1
ATOM 1581 C CA . GLY A 1 200 ? -1.366 -6.064 8.493 1.00 85.25 200 GLY A CA 1
ATOM 1582 C C . GLY A 1 200 ? -2.272 -5.305 9.461 1.00 85.25 200 GLY A C 1
ATOM 1583 O O . GLY A 1 200 ? -1.991 -5.273 10.657 1.00 85.25 200 GLY A O 1
ATOM 1584 N N . VAL A 1 201 ? -3.388 -4.762 8.965 1.00 88.81 201 VAL A N 1
ATOM 1585 C CA . VAL A 1 201 ? -4.385 -4.067 9.795 1.00 88.81 201 VAL A CA 1
ATOM 1586 C C . VAL A 1 201 ? -5.038 -5.031 10.786 1.00 88.81 201 VAL A C 1
ATOM 1588 O O . VAL A 1 201 ? -5.001 -4.806 11.994 1.00 88.81 201 VAL A O 1
ATOM 1591 N N . VAL A 1 202 ? -5.589 -6.134 10.277 1.00 90.75 202 VAL A N 1
ATOM 1592 C CA . VAL A 1 202 ? -6.261 -7.166 11.080 1.00 90.75 202 VAL A CA 1
ATOM 1593 C C . VAL A 1 202 ? -5.307 -7.771 12.114 1.00 90.75 202 VAL A C 1
ATOM 1595 O O . VAL A 1 202 ? -5.675 -7.945 13.274 1.00 90.75 202 VAL A O 1
ATOM 1598 N N . GLY A 1 203 ? -4.059 -8.035 11.725 1.00 90.88 203 GLY A N 1
ATOM 1599 C CA . GLY A 1 203 ? -3.039 -8.575 12.615 1.00 90.88 203 GLY A CA 1
ATOM 1600 C C . GLY A 1 203 ? -2.591 -7.604 13.710 1.00 90.88 203 GLY A C 1
ATOM 1601 O O . GLY A 1 203 ? -2.246 -8.059 14.799 1.00 90.88 203 GLY A O 1
ATOM 1602 N N . GLN A 1 204 ? -2.587 -6.288 13.465 1.00 92.94 204 GLN A N 1
ATOM 1603 C CA . GLN A 1 204 ? -2.344 -5.307 14.529 1.00 92.94 204 GLN A CA 1
ATOM 1604 C C . GLN A 1 204 ? -3.522 -5.227 15.506 1.00 92.94 204 GLN A C 1
ATOM 1606 O O . GLN A 1 204 ? -3.287 -5.230 16.710 1.00 92.94 204 GLN A O 1
ATOM 1611 N N . LEU A 1 205 ? -4.763 -5.219 15.010 1.00 92.56 205 LEU A N 1
ATOM 1612 C CA . LEU A 1 205 ? -5.958 -5.204 15.862 1.00 92.56 205 LEU A CA 1
ATOM 1613 C C . LEU A 1 205 ? -6.023 -6.419 16.787 1.00 92.56 205 LEU A C 1
ATOM 1615 O O . LEU A 1 205 ? -6.238 -6.263 17.983 1.00 92.56 205 LEU A O 1
ATOM 1619 N N . GLU A 1 206 ? -5.784 -7.619 16.255 1.00 94.38 206 GLU A N 1
ATOM 1620 C CA . GLU A 1 206 ? -5.773 -8.842 17.065 1.00 94.38 206 GLU A CA 1
ATOM 1621 C C . GLU A 1 206 ? -4.759 -8.747 18.213 1.00 94.38 206 GLU A C 1
ATOM 1623 O O . GLU A 1 206 ? -5.064 -9.118 19.340 1.00 94.38 206 GLU A O 1
ATOM 1628 N N . LYS A 1 207 ? -3.567 -8.194 17.949 1.00 92.50 207 LYS A N 1
ATOM 1629 C CA . LYS A 1 207 ? -2.531 -8.000 18.975 1.00 92.50 207 LYS A CA 1
ATOM 1630 C C . LYS A 1 207 ? -2.916 -6.975 20.040 1.00 92.50 207 LYS A C 1
ATOM 1632 O O . LYS A 1 207 ? -2.413 -7.078 21.148 1.00 92.50 207 LYS A O 1
ATOM 1637 N N . GLN A 1 208 ? -3.735 -5.980 19.705 1.00 90.94 208 GLN A N 1
ATOM 1638 C CA . GLN A 1 208 ? -4.197 -4.966 20.662 1.00 90.94 208 GLN A CA 1
ATOM 1639 C C . GLN A 1 208 ? -5.307 -5.482 21.579 1.00 90.94 208 GLN A C 1
ATOM 1641 O O . GLN A 1 208 ? -5.476 -4.961 22.676 1.00 90.94 208 GLN A O 1
ATOM 1646 N N . LEU A 1 209 ? -6.076 -6.470 21.117 1.00 89.12 209 LEU A N 1
ATOM 1647 C CA . LEU A 1 209 ? -7.157 -7.086 21.886 1.00 89.12 209 LEU A CA 1
ATOM 1648 C C . LEU A 1 209 ? -6.667 -8.197 22.831 1.00 89.12 209 LEU A C 1
ATOM 1650 O O . LEU A 1 209 ? -7.451 -8.651 23.665 1.00 89.12 209 LEU A O 1
ATOM 1654 N N . ALA A 1 210 ? -5.420 -8.653 22.670 1.00 87.44 210 ALA A N 1
ATOM 1655 C CA . ALA A 1 210 ? -4.776 -9.700 23.467 1.00 87.44 210 ALA A CA 1
ATOM 1656 C C . ALA A 1 210 ? -4.141 -9.148 24.749 1.00 87.44 210 ALA A C 1
ATOM 1658 O O . ALA A 1 210 ? -4.266 -9.832 25.791 1.00 87.44 210 ALA A O 1
#